Protein AF-A0A7Y2RE71-F1 (afdb_monomer)

Secondary structure (DSSP, 8-state):
-----------------TTSTTSSHHHHHHHHHHHHHHHHHHHHHHHHHHTS--PPPP----------------------------------HHHHHHHHHHHHHHHHHHHHHHHHHTTPPP-HHHHHHHHHHHHHHHHTTSS-HHHHHHHHHHHHHH-GGGHHHHHHHHHHHHHHHHHH-

Mean predicted aligned error: 20.91 Å

Organism: NCBI:txid2731247

Nearest PDB structures (foldseek):
  4hwh-assembly3_C  TM=5.384E-01  e=4.734E-01  Arabidopsis thaliana
  8y39-assembly1_t  TM=8.401E-01  e=3.420E+00  Staphylococcus aureus
  4hwd-assembly3_B  TM=4.849E-01  e=5.018E-01  Arabidopsis thaliana
  5a7d-assembly1_R  TM=2.852E-01  e=3.227E+00  Drosophila melanogaster
  6xmd-assembly1_B  TM=2.579E-01  e=4.072E+00  Thermochaetoides thermophila

Radius of gyration: 34.62 Å; Cα contacts (8 Å, |Δi|>4): 67; chains: 1; bounding box: 73×97×89 Å

Foldseek 3Di:
DDDDDDDDDDDDDDPPPVPPPPVPVVVVVVVVVVVVVVVVVVVVVVVVVVPDDDDDDDDDDDDDDDDDDDDDDDDDDDDDDDDDPPPPPPCDVLLVVLLVLVVVLVVLLVVCVVCLVVVHHDDVVSVLVSLVSLLVSCLVVSDPLVVSLVSLVVCCVSPVVCVVVSVVSNVVSVVSNVVVD

Sequence (181 aa):
MDELNRPDSGLGLFFNLNKINRFSSMAHTIRLGIIVGIMVTLLLVGIVYFFRPATPVPLETAQSIVNKTPVNSSLKNNAEHLKPKQAIPIQSSNQLGLIQQRDRLYQDFEEISHSLSVGQQPDFRQVSDLLEKQKQLVKLGGLSANDAISYCQFLRQILPAMDQQINQHILQLEQLEHATS

Structure (mmCIF, N/CA/C/O backbone):
data_AF-A0A7Y2RE71-F1
#
_entry.id   AF-A0A7Y2RE71-F1
#
loop_
_atom_site.group_PDB
_atom_site.id
_atom_site.type_symbol
_atom_site.label_atom_id
_atom_site.label_alt_id
_atom_site.label_comp_id
_atom_site.label_asym_id
_atom_site.label_entity_id
_atom_site.label_seq_id
_atom_site.pdbx_PDB_ins_code
_atom_site.Cartn_x
_atom_site.Cartn_y
_atom_site.Cartn_z
_atom_site.occupancy
_atom_site.B_iso_or_equiv
_atom_site.auth_seq_id
_atom_site.auth_comp_id
_atom_site.auth_asym_id
_atom_site.auth_atom_id
_atom_site.pdbx_PDB_model_num
ATOM 1 N N . MET A 1 1 ? 51.778 58.325 -18.602 1.00 47.16 1 MET A N 1
ATOM 2 C CA . MET A 1 1 ? 50.818 58.810 -17.598 1.00 47.16 1 MET A CA 1
ATOM 3 C C . MET A 1 1 ? 49.725 57.765 -17.518 1.00 47.16 1 MET A C 1
ATOM 5 O O . MET A 1 1 ? 49.153 57.463 -18.559 1.00 47.16 1 MET A O 1
ATOM 9 N N . ASP A 1 2 ? 49.606 57.176 -16.321 1.00 45.09 2 ASP A N 1
ATOM 10 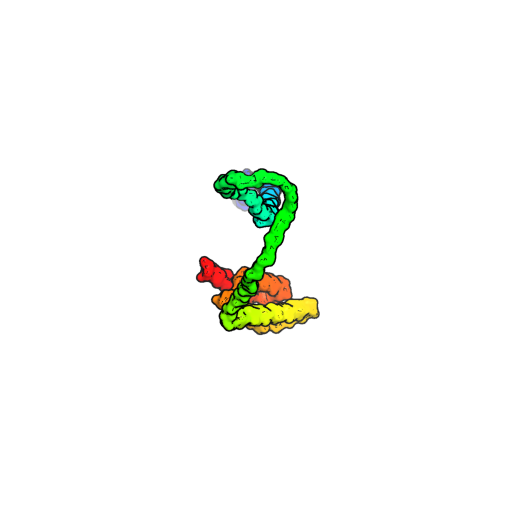C CA . ASP A 1 2 ? 48.548 56.284 -15.803 1.00 45.09 2 ASP A CA 1
ATOM 11 C C . ASP A 1 2 ? 48.472 54.898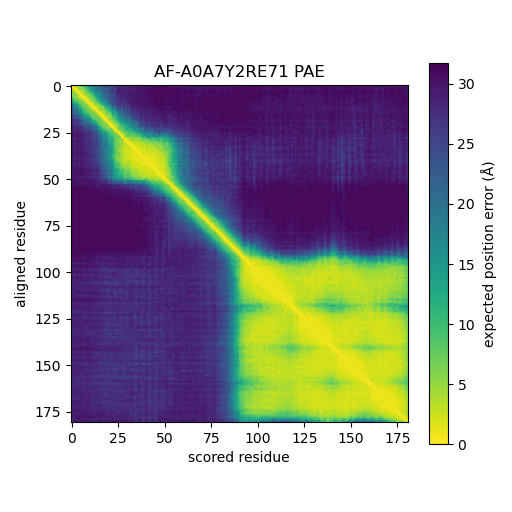 -16.472 1.00 45.09 2 ASP A C 1
ATOM 13 O O . ASP A 1 2 ? 47.870 54.726 -17.523 1.00 45.09 2 ASP A O 1
ATOM 17 N N . GLU A 1 3 ? 49.188 53.848 -16.057 1.00 46.44 3 GLU A N 1
ATOM 18 C CA . GLU A 1 3 ? 49.377 53.206 -14.739 1.00 46.44 3 GLU A CA 1
ATOM 19 C C . GLU A 1 3 ? 48.091 52.716 -14.037 1.00 46.44 3 GLU A C 1
ATOM 21 O O . GLU A 1 3 ? 47.292 53.485 -13.520 1.00 46.44 3 GLU A O 1
ATOM 26 N N . LEU A 1 4 ? 47.984 51.381 -13.975 1.00 45.84 4 LEU A N 1
ATOM 27 C CA . LEU A 1 4 ? 47.464 50.600 -12.848 1.00 45.84 4 LEU A CA 1
ATOM 28 C C . LEU A 1 4 ? 45.958 50.681 -12.517 1.00 45.84 4 LEU A C 1
ATOM 30 O O . LEU A 1 4 ? 45.540 51.301 -11.547 1.00 45.84 4 LEU A O 1
ATOM 34 N N . ASN A 1 5 ? 45.147 49.875 -13.213 1.00 53.19 5 ASN A N 1
ATOM 35 C CA . ASN A 1 5 ? 43.895 49.364 -12.645 1.00 53.19 5 ASN A CA 1
ATOM 36 C C . ASN A 1 5 ? 43.987 47.842 -12.476 1.00 53.19 5 ASN A C 1
ATOM 38 O O . ASN A 1 5 ? 43.608 47.067 -13.355 1.00 53.19 5 ASN A O 1
ATOM 42 N N . ARG A 1 6 ? 44.557 47.431 -11.343 1.00 48.22 6 ARG A N 1
ATOM 43 C CA . ARG A 1 6 ? 44.617 46.047 -10.873 1.00 48.22 6 ARG A CA 1
ATOM 44 C C . ARG A 1 6 ? 43.991 46.026 -9.473 1.00 48.22 6 ARG A C 1
ATOM 46 O O . ARG A 1 6 ? 44.553 46.652 -8.579 1.00 48.22 6 ARG A O 1
ATOM 53 N N . PRO A 1 7 ? 42.850 45.355 -9.253 1.00 43.75 7 PRO A N 1
ATOM 54 C CA . PRO A 1 7 ? 42.339 45.146 -7.909 1.00 43.75 7 PRO A CA 1
ATOM 55 C C . PRO A 1 7 ? 43.121 43.996 -7.270 1.00 43.75 7 PRO A C 1
ATOM 57 O O . PRO A 1 7 ? 42.853 42.827 -7.533 1.00 43.75 7 PRO A O 1
ATOM 60 N N . ASP A 1 8 ? 44.111 44.341 -6.452 1.00 49.44 8 ASP A N 1
ATOM 61 C CA . ASP A 1 8 ? 44.791 43.412 -5.554 1.00 49.44 8 ASP A CA 1
ATOM 62 C C . ASP A 1 8 ? 44.497 43.806 -4.103 1.00 49.44 8 ASP A C 1
ATOM 64 O O . ASP A 1 8 ? 44.404 44.991 -3.779 1.00 49.44 8 ASP A O 1
ATOM 68 N N . SER A 1 9 ? 44.458 42.798 -3.227 1.00 49.59 9 SER A N 1
ATOM 69 C CA . SER A 1 9 ? 44.383 42.876 -1.750 1.00 49.59 9 SER A CA 1
ATOM 70 C C . SER A 1 9 ? 42.992 42.748 -1.116 1.00 49.59 9 SER A C 1
ATOM 72 O O . SER A 1 9 ? 42.498 43.637 -0.428 1.00 49.59 9 SER A O 1
ATOM 74 N N . GLY A 1 10 ? 42.400 41.565 -1.263 1.00 49.44 10 GLY A N 1
ATOM 75 C CA . GLY A 1 10 ? 41.262 41.111 -0.460 1.00 49.44 10 GLY A CA 1
ATOM 76 C C . GLY A 1 10 ? 41.374 39.640 -0.060 1.00 49.44 10 GLY A C 1
ATOM 77 O O . GLY A 1 10 ? 40.380 38.927 -0.093 1.00 49.44 10 GLY A O 1
ATOM 78 N N . LEU A 1 11 ? 42.577 39.148 0.256 1.00 49.47 11 LEU A N 1
ATOM 79 C CA . LEU A 1 11 ? 42.784 37.776 0.725 1.00 49.47 11 LEU A CA 1
ATOM 80 C C . LEU A 1 11 ? 43.735 37.750 1.915 1.00 49.47 11 LEU A C 1
ATOM 82 O O . LEU A 1 11 ? 44.942 37.911 1.775 1.00 49.47 11 LEU A O 1
ATOM 86 N N . GLY A 1 12 ? 43.168 37.496 3.089 1.00 49.56 12 GLY A N 1
ATOM 87 C CA . GLY A 1 12 ? 43.951 37.207 4.278 1.00 49.56 12 GLY A CA 1
ATOM 88 C C . GLY A 1 12 ? 43.131 37.274 5.551 1.00 49.56 12 GLY A C 1
ATOM 89 O O . GLY A 1 12 ? 43.437 38.111 6.381 1.00 49.56 12 GLY A O 1
ATOM 90 N N . LEU A 1 13 ? 42.088 36.442 5.678 1.00 49.44 13 LEU A N 1
ATOM 91 C CA . LEU A 1 13 ? 41.579 35.911 6.957 1.00 49.44 13 LEU A CA 1
ATOM 92 C C . LEU A 1 13 ? 40.399 34.950 6.706 1.00 49.44 13 LEU A C 1
ATOM 94 O O . LEU A 1 13 ? 39.267 35.186 7.114 1.00 49.44 13 LEU A O 1
ATOM 98 N N . PHE A 1 14 ? 40.665 33.823 6.043 1.00 45.56 14 PHE A N 1
ATOM 99 C CA . PHE A 1 14 ? 39.779 32.661 6.138 1.00 45.56 14 PHE A CA 1
ATOM 100 C C . PHE A 1 14 ? 40.390 31.684 7.136 1.00 45.56 14 PHE A C 1
ATOM 102 O O . PHE A 1 14 ? 41.150 30.785 6.779 1.00 45.56 14 PHE A O 1
ATOM 109 N N . PHE A 1 15 ? 40.066 31.878 8.416 1.00 54.69 15 PHE A N 1
ATOM 110 C CA . PHE A 1 15 ? 40.190 30.802 9.388 1.00 54.69 15 PHE A CA 1
ATOM 111 C C . PHE A 1 15 ? 39.258 29.667 8.955 1.00 54.69 15 PHE A C 1
ATOM 113 O O . PHE A 1 15 ? 38.036 29.804 8.910 1.00 54.69 15 PHE A O 1
ATOM 120 N N . ASN A 1 16 ? 39.860 28.539 8.595 1.00 42.09 16 ASN A N 1
ATOM 121 C CA . ASN A 1 16 ? 39.165 27.307 8.270 1.00 42.09 16 ASN A CA 1
ATOM 122 C C . ASN A 1 16 ? 38.522 26.735 9.550 1.00 42.09 16 ASN A C 1
ATOM 124 O O . ASN A 1 16 ? 39.196 26.105 10.362 1.00 42.09 16 ASN A O 1
ATOM 128 N N . LEU A 1 17 ? 37.217 26.959 9.734 1.00 49.31 17 LEU A N 1
ATOM 129 C CA . LEU A 1 17 ? 36.428 26.411 10.849 1.00 49.31 17 LEU A CA 1
ATOM 130 C C . LEU A 1 17 ? 35.926 24.971 10.604 1.00 49.31 17 LEU A C 1
ATOM 132 O O . LEU A 1 17 ? 35.136 24.446 11.387 1.00 49.31 17 LEU A O 1
ATOM 136 N N . ASN A 1 18 ? 36.402 24.264 9.572 1.00 48.75 18 ASN A N 1
ATOM 137 C CA . ASN A 1 18 ? 35.890 22.929 9.230 1.00 48.75 18 ASN A CA 1
ATOM 138 C C . ASN A 1 18 ? 36.463 21.785 10.100 1.00 48.75 18 ASN A C 1
ATOM 140 O O . ASN A 1 18 ? 36.37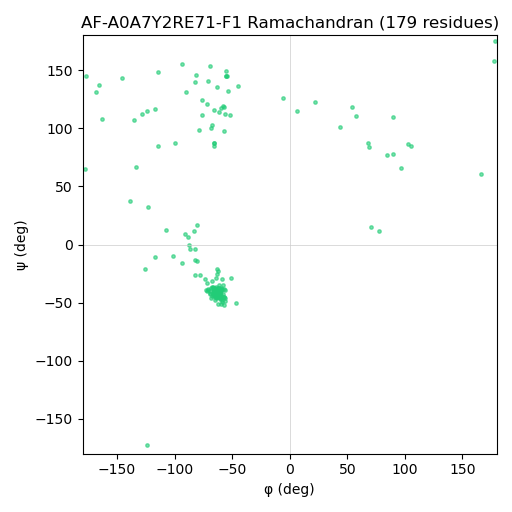8 20.610 9.743 1.00 48.75 18 ASN A O 1
ATOM 144 N N . LYS A 1 19 ? 37.071 22.100 11.251 1.00 51.19 19 LYS A N 1
ATOM 145 C CA . LYS A 1 19 ? 37.742 21.115 12.117 1.00 51.19 19 LYS A CA 1
ATOM 146 C C . LYS A 1 19 ? 37.216 21.083 13.553 1.00 51.19 19 LYS A C 1
ATOM 148 O O . LYS A 1 19 ? 37.971 20.798 14.473 1.00 51.19 19 LYS A O 1
ATOM 153 N N . ILE A 1 20 ? 35.923 21.348 13.753 1.00 51.47 20 ILE A N 1
ATOM 154 C CA . ILE A 1 20 ? 35.277 21.177 15.072 1.00 51.47 20 ILE A CA 1
ATOM 155 C C . ILE A 1 20 ? 34.029 20.275 14.996 1.00 51.47 20 ILE A C 1
ATOM 157 O O . ILE A 1 20 ? 33.684 19.610 15.968 1.00 51.47 20 ILE A O 1
ATOM 161 N N . ASN A 1 21 ? 33.410 20.105 13.820 1.00 47.09 21 ASN A N 1
ATOM 162 C CA . ASN A 1 21 ? 32.153 19.349 13.710 1.00 47.09 21 ASN A CA 1
ATOM 163 C C . ASN A 1 21 ? 32.287 17.815 13.637 1.00 47.09 21 ASN A C 1
ATOM 165 O O . ASN A 1 21 ? 31.278 17.114 13.640 1.00 47.09 21 ASN A O 1
ATOM 169 N N . ARG A 1 22 ? 33.506 17.257 13.595 1.00 48.69 22 ARG A N 1
ATOM 170 C CA . ARG A 1 22 ? 33.705 15.796 13.478 1.00 48.69 22 ARG A CA 1
ATOM 171 C C . ARG A 1 22 ? 33.715 15.021 14.800 1.00 48.69 22 ARG A C 1
ATOM 173 O O . ARG A 1 22 ? 33.755 13.799 14.755 1.00 48.69 22 ARG A O 1
ATOM 180 N N . PHE A 1 23 ? 33.619 15.684 15.953 1.00 48.50 23 PHE A N 1
ATOM 181 C CA . PHE A 1 23 ? 33.539 14.993 17.252 1.00 48.50 23 PHE A CA 1
ATOM 182 C C . PHE A 1 23 ? 32.116 14.908 17.835 1.00 48.50 23 PHE A C 1
ATOM 184 O O . PHE A 1 23 ? 31.889 14.150 18.771 1.00 48.50 23 PHE A O 1
ATOM 191 N N . SER A 1 24 ? 31.132 15.608 17.253 1.00 51.75 24 SER A N 1
ATOM 192 C CA . SER A 1 24 ? 29.739 15.602 17.744 1.00 51.75 24 SER A CA 1
ATOM 193 C C . SER A 1 24 ? 28.912 14.392 17.262 1.00 51.75 24 SER A C 1
ATOM 195 O O . SER A 1 24 ? 27.984 13.942 17.938 1.00 51.75 24 SER A O 1
ATOM 197 N N . SER A 1 25 ? 29.277 13.807 16.115 1.00 55.78 25 SER A N 1
ATOM 198 C CA . SER A 1 25 ? 28.506 12.729 15.476 1.00 55.78 25 SER A CA 1
ATOM 199 C C . SER A 1 25 ? 28.586 11.385 16.223 1.00 55.78 25 SER A C 1
ATOM 201 O O . SER A 1 25 ? 27.590 10.671 16.293 1.00 55.78 25 SER A O 1
ATOM 203 N N . MET A 1 26 ? 29.718 11.066 16.864 1.00 55.44 26 MET A N 1
ATOM 204 C CA . MET A 1 26 ? 29.906 9.778 17.558 1.00 55.44 26 MET A CA 1
ATOM 205 C C . MET A 1 26 ? 29.204 9.706 18.926 1.00 55.44 26 MET A C 1
ATOM 207 O O . MET A 1 26 ? 28.831 8.630 19.382 1.00 55.44 26 MET A O 1
ATOM 211 N N . ALA A 1 27 ? 28.988 10.845 19.591 1.00 56.56 27 ALA A N 1
ATOM 212 C CA . ALA A 1 27 ? 28.305 10.875 20.885 1.00 56.56 27 ALA A CA 1
ATOM 213 C C . ALA A 1 27 ? 26.790 10.632 20.752 1.00 56.56 27 ALA A C 1
ATOM 215 O O . ALA A 1 27 ? 26.169 10.074 21.659 1.00 56.56 27 ALA A O 1
ATOM 216 N N . HIS A 1 28 ? 26.194 11.019 19.620 1.00 58.97 28 HIS A N 1
ATOM 217 C CA . HIS A 1 28 ? 24.764 10.837 19.366 1.00 58.97 28 HIS A CA 1
ATOM 218 C C . HIS A 1 28 ? 24.405 9.373 19.112 1.00 58.97 28 HIS A C 1
ATOM 220 O O . HIS A 1 28 ? 23.414 8.898 19.657 1.00 58.97 28 HIS A O 1
ATOM 226 N N . THR A 1 29 ? 25.231 8.630 18.374 1.00 62.00 29 THR A N 1
ATOM 227 C CA . THR A 1 29 ? 24.992 7.203 18.105 1.00 62.00 29 THR A CA 1
ATOM 228 C C . THR A 1 29 ? 25.108 6.350 19.369 1.00 62.00 29 THR A C 1
ATOM 230 O O . THR A 1 29 ? 24.309 5.438 19.569 1.00 62.00 29 THR A O 1
ATOM 233 N N . ILE A 1 30 ? 26.041 6.687 20.269 1.00 68.06 30 ILE A N 1
ATOM 234 C CA . ILE A 1 30 ? 26.195 6.008 21.565 1.00 68.06 30 ILE A CA 1
ATOM 235 C C . ILE A 1 30 ? 24.990 6.293 22.472 1.00 68.06 30 ILE A C 1
ATOM 237 O O . ILE A 1 30 ? 24.436 5.372 23.069 1.00 68.06 30 ILE A O 1
ATOM 241 N N . ARG A 1 31 ? 24.532 7.551 22.544 1.00 67.88 31 ARG A N 1
ATOM 242 C CA . ARG A 1 31 ? 23.342 7.917 23.332 1.00 67.88 31 ARG A CA 1
ATOM 243 C C . ARG A 1 31 ? 22.073 7.238 22.816 1.00 67.88 31 ARG A C 1
ATOM 245 O O . ARG A 1 31 ? 21.282 6.763 23.624 1.00 67.88 31 ARG A O 1
ATOM 252 N N . LEU A 1 32 ? 21.908 7.137 21.497 1.00 70.25 32 LEU A N 1
ATOM 253 C CA . LEU A 1 32 ? 20.758 6.468 20.882 1.00 70.25 32 LEU A CA 1
ATOM 254 C C . LEU A 1 32 ? 20.758 4.962 21.183 1.00 70.25 32 LEU A C 1
ATOM 256 O O . LEU A 1 32 ? 19.727 4.418 21.570 1.00 70.25 32 LEU A O 1
ATOM 260 N N . GLY A 1 33 ? 21.925 4.312 21.114 1.00 77.50 33 GLY A N 1
ATOM 261 C CA . GLY A 1 33 ? 22.078 2.901 21.480 1.00 77.50 33 GLY A CA 1
ATOM 262 C C . GLY A 1 33 ? 21.722 2.609 22.943 1.00 77.50 33 GLY A C 1
ATOM 263 O O . GLY A 1 33 ? 21.039 1.627 23.225 1.00 77.50 33 GLY A O 1
ATOM 264 N N . ILE A 1 34 ? 22.113 3.490 23.873 1.00 82.62 34 ILE A N 1
ATOM 265 C CA . ILE A 1 34 ? 21.777 3.355 25.302 1.00 82.62 34 ILE A CA 1
ATOM 266 C C . ILE A 1 34 ? 20.263 3.477 25.527 1.00 82.62 34 ILE A C 1
ATOM 268 O O . ILE A 1 34 ? 19.691 2.672 26.259 1.00 82.62 34 ILE A O 1
ATOM 272 N N . ILE A 1 35 ? 19.598 4.441 24.882 1.00 82.31 35 ILE A N 1
ATOM 273 C CA . ILE A 1 35 ? 18.148 4.650 25.032 1.00 82.31 35 ILE A CA 1
ATOM 274 C C . ILE A 1 35 ? 17.366 3.439 24.507 1.00 82.31 35 ILE A C 1
ATOM 276 O O . ILE A 1 35 ? 16.465 2.947 25.187 1.00 82.31 35 ILE A O 1
ATOM 280 N N . VAL A 1 36 ? 17.743 2.916 23.335 1.00 87.88 36 VAL A N 1
ATOM 281 C CA . VAL A 1 36 ? 17.115 1.718 22.757 1.00 87.88 36 VAL A CA 1
ATOM 282 C C . VAL A 1 36 ? 17.336 0.499 23.657 1.00 87.88 36 VAL A C 1
ATOM 284 O O . VAL A 1 36 ? 16.389 -0.235 23.936 1.00 87.88 36 VAL A O 1
ATOM 287 N N . GLY A 1 37 ? 18.550 0.315 24.185 1.00 86.25 37 GLY A N 1
ATOM 288 C CA . GLY A 1 37 ? 18.855 -0.776 25.115 1.00 86.25 37 GLY A CA 1
ATOM 289 C C . GLY A 1 37 ? 18.023 -0.727 26.401 1.00 86.25 37 GLY A C 1
ATOM 290 O O . GLY A 1 37 ? 17.488 -1.751 26.833 1.00 86.25 37 GLY A O 1
ATOM 291 N N . ILE A 1 38 ? 17.852 0.461 26.991 1.00 88.81 38 ILE A N 1
ATOM 292 C CA . ILE A 1 38 ? 17.020 0.651 28.190 1.00 88.81 38 ILE A CA 1
ATOM 293 C C . ILE A 1 38 ? 15.549 0.336 27.888 1.00 88.81 38 ILE A C 1
ATOM 295 O O . ILE A 1 38 ? 14.914 -0.379 28.663 1.00 88.81 38 ILE A O 1
ATOM 299 N N . MET A 1 39 ? 15.017 0.801 26.752 1.00 89.88 39 MET A N 1
ATOM 300 C CA . MET A 1 39 ? 13.627 0.538 26.357 1.00 89.88 39 MET A CA 1
ATOM 301 C C . MET A 1 39 ? 13.339 -0.956 26.186 1.00 89.88 39 MET A C 1
ATOM 303 O O . MET A 1 39 ? 12.358 -1.460 26.734 1.00 89.88 39 MET A O 1
ATOM 307 N N . VAL A 1 40 ? 14.220 -1.686 25.496 1.00 91.00 40 VAL A N 1
ATOM 308 C CA . VAL A 1 40 ? 14.080 -3.142 25.320 1.00 91.00 40 VAL A CA 1
ATOM 309 C C . VAL A 1 40 ? 14.144 -3.866 26.667 1.00 91.00 40 VAL A C 1
ATOM 311 O O . VAL A 1 40 ? 13.355 -4.775 26.918 1.00 91.00 40 VAL A O 1
ATOM 314 N N . THR A 1 41 ? 15.033 -3.432 27.563 1.00 88.75 41 THR A N 1
ATOM 315 C CA . THR A 1 41 ? 15.185 -4.038 28.894 1.00 88.75 41 THR A CA 1
ATOM 316 C C . THR A 1 41 ? 13.940 -3.822 29.759 1.00 88.75 41 THR A C 1
ATOM 318 O O . THR A 1 41 ? 13.463 -4.765 30.388 1.00 88.75 41 THR A O 1
ATOM 321 N N . LEU A 1 42 ? 13.365 -2.614 29.765 1.00 89.75 42 LEU A N 1
ATOM 322 C CA . LEU A 1 42 ? 12.141 -2.316 30.516 1.00 89.75 42 LEU A CA 1
ATOM 323 C C . LEU A 1 42 ? 10.932 -3.094 29.987 1.00 89.75 42 LEU A C 1
ATOM 325 O O . LEU A 1 42 ? 10.135 -3.583 30.785 1.00 89.75 42 LEU A O 1
ATOM 329 N N . LEU A 1 43 ? 10.821 -3.265 28.667 1.00 88.31 43 LEU A N 1
ATOM 330 C CA . LEU A 1 43 ? 9.765 -4.075 28.059 1.00 88.31 43 LEU A CA 1
ATOM 331 C C . LEU A 1 43 ? 9.861 -5.544 28.504 1.00 88.31 43 LEU A C 1
ATOM 333 O O . LEU A 1 43 ? 8.862 -6.138 28.907 1.00 88.31 43 LEU A O 1
ATOM 337 N N . LEU A 1 44 ? 11.071 -6.111 28.503 1.00 87.00 44 LEU A N 1
ATOM 338 C CA . LEU A 1 44 ? 11.328 -7.489 28.936 1.00 87.00 44 LEU A CA 1
ATOM 339 C C . LEU A 1 44 ? 11.030 -7.687 30.431 1.00 87.00 44 LEU A C 1
ATOM 341 O O . LEU A 1 44 ? 10.381 -8.662 30.810 1.00 87.00 44 LEU A O 1
ATOM 345 N N . VAL A 1 45 ? 11.439 -6.738 31.279 1.00 86.38 45 VAL A N 1
ATOM 346 C CA . VAL A 1 45 ? 11.125 -6.749 32.718 1.00 86.38 45 VAL A CA 1
ATOM 347 C C . VAL A 1 45 ? 9.619 -6.607 32.957 1.00 86.38 45 VAL A C 1
ATOM 349 O O . VAL A 1 45 ? 9.075 -7.317 33.802 1.00 86.38 45 VAL A O 1
ATOM 352 N N . GLY A 1 46 ? 8.934 -5.747 32.199 1.00 83.88 46 GLY A N 1
ATOM 353 C CA . GLY A 1 46 ? 7.484 -5.569 32.273 1.00 83.88 46 GLY A CA 1
ATOM 354 C C . GLY A 1 46 ? 6.722 -6.856 31.967 1.00 83.88 46 GLY A C 1
ATOM 355 O O . GLY A 1 46 ? 5.820 -7.219 32.717 1.00 83.88 46 GLY A O 1
ATOM 356 N N . ILE A 1 47 ? 7.141 -7.598 30.937 1.00 83.94 47 ILE A N 1
ATOM 357 C CA . ILE A 1 47 ? 6.587 -8.920 30.613 1.00 83.94 47 ILE A CA 1
ATOM 358 C C . ILE A 1 47 ? 6.792 -9.879 31.794 1.00 83.94 47 ILE A C 1
ATOM 360 O O . ILE A 1 47 ? 5.827 -10.456 32.286 1.00 83.94 47 ILE A O 1
ATOM 364 N N . VAL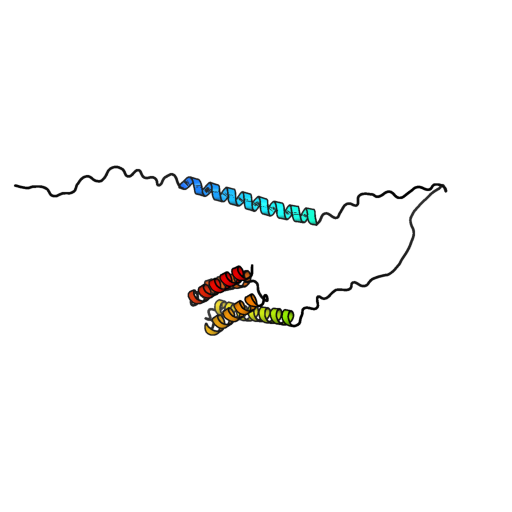 A 1 48 ? 8.012 -10.003 32.329 1.00 82.44 48 VAL A N 1
ATOM 365 C CA . VAL A 1 48 ? 8.279 -10.876 33.491 1.00 82.44 48 VAL A CA 1
ATOM 366 C C . VAL A 1 48 ? 7.408 -10.509 34.698 1.00 82.44 48 VAL A C 1
ATOM 368 O O . VAL A 1 48 ? 6.927 -11.397 35.400 1.00 82.44 48 VAL A O 1
ATOM 371 N N . TYR A 1 49 ? 7.177 -9.217 34.937 1.00 80.19 49 TYR A N 1
ATOM 372 C CA . TYR A 1 49 ? 6.323 -8.753 36.029 1.00 80.19 49 TYR A CA 1
ATOM 373 C C . TYR A 1 49 ? 4.840 -9.034 35.779 1.00 80.19 49 TYR A C 1
ATOM 375 O O . TYR A 1 49 ? 4.128 -9.422 36.700 1.00 80.19 49 TYR A O 1
ATOM 383 N N . PHE A 1 50 ? 4.378 -8.883 34.539 1.00 76.50 50 PHE A N 1
ATOM 384 C CA . PHE A 1 50 ? 2.999 -9.171 34.151 1.00 76.50 50 PHE A CA 1
ATOM 385 C C . PHE A 1 50 ? 2.676 -10.669 34.242 1.00 76.50 50 PHE A C 1
ATOM 387 O O . PHE A 1 50 ? 1.562 -11.052 34.585 1.00 76.50 50 PHE A O 1
ATOM 394 N N . PHE A 1 51 ? 3.675 -11.521 34.001 1.00 69.19 51 PHE A N 1
ATOM 395 C CA . PHE A 1 51 ? 3.571 -12.970 34.158 1.00 69.19 51 PHE A CA 1
ATOM 396 C C . PHE A 1 51 ? 3.907 -13.469 35.573 1.00 69.19 51 PHE A C 1
ATOM 398 O O . PHE A 1 51 ? 3.932 -14.682 35.783 1.00 69.19 51 PHE A O 1
ATOM 405 N N . ARG A 1 52 ? 4.130 -12.590 36.566 1.00 55.50 52 ARG A N 1
ATOM 406 C CA . ARG A 1 52 ? 4.182 -13.024 37.970 1.00 55.50 52 ARG A CA 1
ATOM 407 C C . ARG A 1 52 ? 2.756 -13.276 38.474 1.00 55.50 52 ARG A C 1
ATOM 409 O O . ARG A 1 52 ? 2.007 -12.316 38.649 1.00 55.50 52 ARG A O 1
ATOM 416 N N . PRO A 1 53 ? 2.363 -14.536 38.747 1.00 51.56 53 PRO A N 1
ATOM 417 C CA . PRO A 1 53 ? 1.089 -14.808 39.391 1.00 51.56 53 PRO A CA 1
ATOM 418 C C . PRO A 1 53 ? 1.109 -14.186 40.788 1.00 51.56 53 PRO A C 1
ATOM 420 O O . PRO A 1 53 ? 2.106 -14.290 41.507 1.00 51.56 53 PRO A O 1
ATOM 423 N N . ALA A 1 54 ? 0.014 -13.525 41.157 1.00 52.78 54 ALA A N 1
ATOM 424 C CA . ALA A 1 54 ? -0.172 -12.965 42.484 1.00 52.78 54 ALA A CA 1
ATOM 425 C C . ALA A 1 54 ? 0.086 -14.048 43.543 1.00 52.78 54 ALA A C 1
ATOM 427 O O . ALA A 1 54 ? -0.674 -15.006 43.669 1.00 52.78 54 ALA A O 1
ATOM 428 N N . THR A 1 55 ? 1.174 -13.904 44.299 1.00 59.44 55 THR A N 1
ATOM 429 C CA . THR A 1 55 ? 1.371 -14.617 45.561 1.00 59.44 55 THR A CA 1
ATOM 430 C C . THR A 1 55 ? 0.210 -14.261 46.490 1.00 59.44 55 THR A C 1
ATOM 432 O O . THR A 1 55 ? 0.051 -13.076 46.800 1.00 59.44 55 THR A O 1
ATOM 435 N N . PRO A 1 56 ? -0.609 -15.228 46.934 1.00 51.50 56 PRO A N 1
ATOM 436 C CA . PRO A 1 56 ? -1.707 -14.939 47.842 1.00 51.50 56 PRO A CA 1
ATOM 437 C C . PRO A 1 56 ? -1.155 -14.618 49.237 1.00 51.50 56 PRO A C 1
ATOM 439 O O . PRO A 1 56 ? -0.458 -15.424 49.851 1.00 51.50 56 PRO A O 1
ATOM 442 N N . VAL A 1 57 ? -1.462 -13.414 49.719 1.00 50.31 57 VAL A N 1
ATOM 443 C CA . VAL A 1 57 ? -1.237 -12.963 51.101 1.00 50.31 57 VAL A CA 1
ATOM 444 C C . VAL A 1 57 ? -2.401 -13.487 51.967 1.00 50.31 57 VAL A C 1
ATOM 446 O O . VAL A 1 57 ? -3.535 -13.522 51.484 1.00 50.31 57 VAL A O 1
ATOM 449 N N . PRO A 1 58 ? -2.136 -13.957 53.202 1.00 57.28 58 PRO A N 1
ATOM 450 C CA . PRO A 1 58 ? -3.034 -14.822 53.964 1.00 57.28 58 PRO A CA 1
ATOM 451 C C . PRO A 1 58 ? -4.135 -14.029 54.671 1.00 57.28 58 PRO A C 1
ATOM 453 O O . PRO A 1 58 ? -3.891 -12.927 55.158 1.00 57.28 58 PRO A O 1
ATOM 456 N N . LEU A 1 59 ? -5.327 -14.623 54.791 1.00 37.09 59 LEU A N 1
ATOM 457 C CA . LEU A 1 59 ? -6.372 -14.109 55.671 1.00 37.09 59 LEU A CA 1
ATOM 458 C C . LEU A 1 59 ? -6.890 -15.212 56.600 1.00 37.09 59 LEU A C 1
ATOM 460 O O . LEU A 1 59 ? -7.489 -16.205 56.191 1.00 37.09 59 LEU A O 1
ATOM 464 N N . GLU A 1 60 ? -6.580 -14.991 57.867 1.00 41.47 60 GLU A N 1
ATOM 465 C CA . GLU A 1 60 ? -6.999 -15.674 59.079 1.00 41.47 60 GLU A CA 1
ATOM 466 C C . GLU A 1 60 ? -8.537 -15.758 59.176 1.00 41.47 60 GLU A C 1
ATOM 468 O O . GLU A 1 60 ? -9.233 -14.761 58.992 1.00 41.47 60 GLU A O 1
ATOM 473 N N . THR A 1 61 ? -9.086 -16.940 59.477 1.00 37.12 61 THR A N 1
ATOM 474 C CA . THR A 1 61 ? -10.480 -17.100 59.921 1.00 37.12 61 THR A CA 1
ATOM 475 C C . THR A 1 61 ? -10.494 -17.668 61.332 1.00 37.12 61 THR A C 1
ATOM 477 O O . THR A 1 61 ? -10.019 -18.772 61.577 1.00 37.12 61 THR A O 1
ATOM 480 N N . ALA A 1 62 ? -11.038 -16.838 62.219 1.00 40.06 62 ALA A N 1
ATOM 481 C CA . ALA A 1 62 ? -11.827 -17.114 63.413 1.00 40.06 62 ALA A CA 1
ATOM 482 C C . ALA A 1 62 ? -11.717 -18.496 64.094 1.00 40.06 62 ALA A C 1
ATOM 484 O O . ALA A 1 62 ? -12.069 -19.549 63.570 1.00 40.06 62 ALA A O 1
ATOM 485 N N . GLN A 1 63 ? -11.344 -18.388 65.365 1.00 35.34 63 GLN A N 1
ATOM 486 C CA . GLN A 1 63 ? -11.413 -19.343 66.462 1.00 35.34 63 GLN A CA 1
ATOM 487 C C . GLN A 1 63 ? -12.757 -20.097 66.555 1.00 35.34 63 GLN A C 1
ATOM 489 O O . GLN A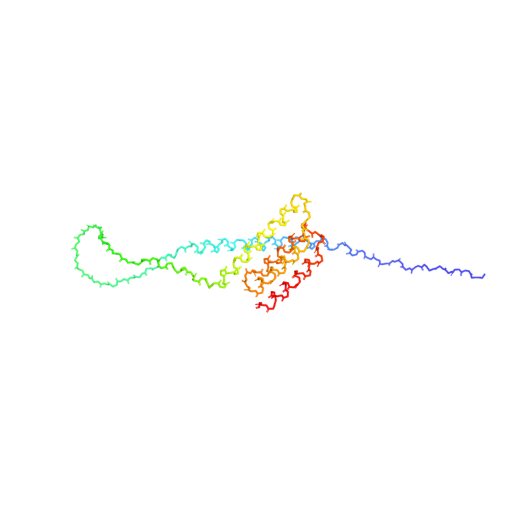 1 63 ? -13.815 -19.477 66.561 1.00 35.34 63 GLN A O 1
ATOM 494 N N . SER A 1 64 ? -12.711 -21.411 66.793 1.00 32.28 64 SER A N 1
ATOM 495 C CA . SER A 1 64 ? -13.346 -22.020 67.974 1.00 32.28 64 SER A CA 1
ATOM 496 C C . SER A 1 64 ? -12.835 -23.447 68.183 1.00 32.28 64 SER A C 1
ATOM 498 O O . SER A 1 64 ? -12.620 -24.211 67.244 1.00 32.28 64 SER A O 1
ATOM 500 N N . ILE A 1 65 ? -12.571 -23.752 69.446 1.00 34.78 65 ILE A N 1
ATOM 501 C CA . ILE A 1 65 ? -11.792 -24.872 69.970 1.00 34.78 65 ILE A CA 1
ATOM 502 C C . ILE A 1 65 ? -12.725 -26.055 70.292 1.00 34.78 65 ILE A C 1
ATOM 504 O O . ILE A 1 65 ? -13.878 -25.859 70.662 1.00 34.78 65 ILE A O 1
ATOM 508 N N . VAL A 1 66 ? -12.135 -27.258 70.278 1.00 32.09 66 VAL A N 1
ATOM 509 C CA . VAL A 1 66 ? -12.525 -28.499 70.988 1.00 32.09 66 VAL A CA 1
ATOM 510 C C . VAL A 1 66 ? -13.159 -29.580 70.099 1.00 32.09 66 VAL A C 1
ATOM 512 O O . VAL A 1 66 ? -14.368 -29.747 70.032 1.00 32.09 66 VAL A O 1
ATOM 515 N N . ASN A 1 67 ? -12.295 -30.381 69.463 1.00 31.42 67 ASN A N 1
ATOM 516 C CA . ASN A 1 67 ? -12.121 -31.799 69.819 1.00 31.42 67 ASN A CA 1
ATOM 517 C C . ASN A 1 67 ? -10.796 -32.345 69.230 1.00 31.42 67 ASN A C 1
ATOM 519 O O . ASN A 1 67 ? -10.638 -32.517 68.026 1.00 31.42 67 ASN A O 1
ATOM 523 N N . LYS A 1 68 ? -9.823 -32.574 70.122 1.00 34.22 68 LYS A N 1
ATOM 524 C CA . LYS A 1 68 ? -8.580 -33.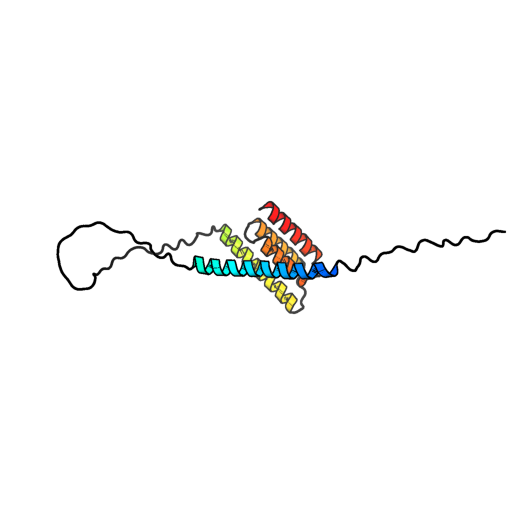368 69.963 1.00 34.22 68 LYS A CA 1
ATOM 525 C C . LYS A 1 68 ? -8.930 -34.799 69.500 1.00 34.22 68 LYS A C 1
ATOM 527 O O . LYS A 1 68 ? -9.901 -35.329 70.021 1.00 34.22 68 LYS A O 1
ATOM 532 N N . THR A 1 69 ? -8.223 -35.575 68.669 1.00 33.38 69 THR A N 1
ATOM 533 C CA . THR A 1 69 ? -6.958 -35.574 67.881 1.00 33.38 69 THR A CA 1
ATOM 534 C C . THR A 1 69 ? -6.910 -36.981 67.209 1.00 33.38 69 THR A C 1
ATOM 536 O O . THR A 1 69 ? -7.631 -37.859 67.681 1.00 33.38 69 THR A O 1
ATOM 539 N N . PRO A 1 70 ? -5.953 -37.342 66.331 1.00 41.72 70 PRO A N 1
ATOM 540 C CA . PRO A 1 70 ? -5.416 -36.687 65.139 1.00 41.72 70 PRO A CA 1
ATOM 541 C C . PRO A 1 70 ? -5.534 -37.622 63.898 1.00 41.72 70 PRO A C 1
ATOM 543 O O . PRO A 1 70 ? -6.033 -38.737 63.991 1.00 41.72 70 PRO A O 1
ATOM 546 N N . VAL A 1 71 ? -4.928 -37.192 62.785 1.00 31.75 71 VAL A N 1
ATOM 547 C CA . VAL A 1 71 ? -4.367 -38.032 61.703 1.00 31.75 71 VAL A CA 1
ATOM 548 C C . VAL A 1 71 ? -5.209 -38.141 60.409 1.00 31.75 71 VAL A C 1
ATOM 550 O O . VAL A 1 71 ? -5.918 -39.106 60.161 1.00 31.75 71 VAL A O 1
ATOM 553 N N . ASN A 1 72 ? -4.964 -37.146 59.542 1.00 32.94 72 ASN A N 1
ATOM 554 C CA . ASN A 1 72 ? -4.698 -37.266 58.095 1.00 32.94 72 ASN A CA 1
ATOM 555 C C . ASN A 1 72 ? -5.864 -37.234 57.085 1.00 32.94 72 ASN A C 1
ATOM 557 O O . ASN A 1 72 ? -6.529 -38.229 56.824 1.00 32.94 72 ASN A O 1
ATOM 561 N N . SER A 1 73 ? -5.895 -36.110 56.357 1.00 35.31 73 SER A N 1
ATOM 562 C CA . SER A 1 73 ? -6.043 -36.049 54.890 1.00 35.31 73 SER A CA 1
ATOM 563 C C . SER A 1 73 ? -7.454 -36.105 54.277 1.00 35.31 73 SER A C 1
ATOM 565 O O . SER A 1 73 ? -7.867 -37.086 53.675 1.00 35.31 73 SER A O 1
ATOM 567 N N . SER A 1 74 ? -8.123 -34.949 54.372 1.00 31.56 74 SER A N 1
ATOM 568 C CA . SER A 1 74 ? -8.883 -34.220 53.332 1.00 31.56 74 SER A CA 1
ATOM 569 C C . SER A 1 74 ? -9.835 -34.972 52.371 1.00 31.56 74 SER A C 1
ATOM 571 O O . SER A 1 74 ? -9.434 -35.497 51.337 1.00 31.56 74 SER A O 1
ATOM 573 N N . LEU A 1 75 ? -11.131 -34.867 52.708 1.00 34.22 75 LEU A N 1
ATOM 574 C CA . LEU A 1 75 ? -12.343 -34.594 51.890 1.00 34.22 75 LEU A CA 1
ATOM 575 C C . LEU A 1 75 ? -12.078 -34.240 50.397 1.00 34.22 75 LEU A C 1
ATOM 577 O O . LEU A 1 75 ? -11.252 -33.372 50.131 1.00 34.22 75 LEU A O 1
ATOM 581 N N . LYS A 1 76 ? -12.659 -34.901 49.369 1.00 30.16 76 LYS A N 1
ATOM 582 C CA . LYS A 1 76 ? -14.087 -34.946 48.919 1.00 30.16 76 LYS A CA 1
ATOM 583 C C . LYS A 1 76 ? -14.608 -33.513 48.683 1.00 30.16 76 LYS A C 1
ATOM 585 O O . LYS A 1 76 ? -14.579 -32.741 49.622 1.00 30.16 76 LYS A O 1
ATOM 590 N N . ASN A 1 77 ? -15.030 -33.058 47.495 1.00 32.94 77 ASN A N 1
ATOM 591 C CA . ASN A 1 77 ? -16.204 -33.464 46.704 1.00 32.94 77 ASN A CA 1
ATOM 592 C C . ASN A 1 77 ? -16.360 -32.620 45.408 1.00 32.94 77 ASN A C 1
ATOM 594 O O . ASN A 1 77 ? -15.912 -31.485 45.316 1.00 32.94 77 ASN A O 1
ATOM 598 N N . ASN A 1 78 ? -17.076 -33.205 44.442 1.00 39.97 78 ASN A N 1
ATOM 599 C CA . ASN A 1 78 ? -17.654 -32.607 43.231 1.00 39.97 78 ASN A CA 1
ATOM 600 C C . ASN A 1 78 ? -18.581 -31.403 43.493 1.00 39.97 78 ASN A C 1
ATOM 602 O O . ASN A 1 78 ? -19.355 -31.459 44.447 1.00 39.97 78 ASN A O 1
ATOM 606 N N . ALA A 1 79 ? -18.645 -30.455 42.548 1.00 36.03 79 ALA A N 1
ATOM 607 C CA . ALA A 1 79 ? -19.908 -29.917 42.015 1.00 36.03 79 ALA A CA 1
ATOM 608 C C . ALA A 1 79 ? -19.670 -29.068 40.751 1.00 36.03 79 ALA A C 1
ATOM 610 O O . ALA A 1 79 ? -18.816 -28.187 40.719 1.00 36.03 79 ALA A O 1
ATOM 611 N N . GLU A 1 80 ? -20.459 -29.361 39.719 1.00 43.62 80 GLU A N 1
ATOM 612 C CA . GLU A 1 80 ? -20.640 -28.603 38.481 1.00 43.62 80 GLU A CA 1
ATOM 613 C C . GLU A 1 80 ? -21.039 -27.139 38.732 1.00 43.62 80 GLU A C 1
ATOM 615 O O . GLU A 1 80 ? -21.866 -26.907 39.608 1.00 43.62 80 GLU A O 1
ATOM 620 N N . HIS A 1 81 ? -20.580 -26.189 37.899 1.00 35.50 81 HIS A N 1
ATOM 621 C CA . HIS A 1 81 ? -21.439 -25.209 37.200 1.00 35.50 81 HIS A CA 1
ATOM 622 C C . HIS A 1 81 ? -20.613 -24.292 36.257 1.00 35.50 81 HIS A C 1
ATOM 624 O O . HIS A 1 81 ? -19.524 -23.855 36.609 1.00 35.50 81 HIS A O 1
ATOM 630 N N . LEU A 1 82 ? -21.214 -23.920 35.113 1.00 40.00 82 LEU A N 1
ATOM 631 C CA . LEU A 1 82 ? -20.904 -22.770 34.227 1.00 40.00 82 LEU A CA 1
ATOM 632 C C . LEU A 1 82 ? -19.884 -22.933 33.081 1.00 40.00 82 LEU A C 1
ATOM 634 O O . LEU A 1 82 ? -18.782 -22.397 33.079 1.00 40.00 82 LEU A O 1
ATOM 638 N N . LYS A 1 83 ? -20.376 -23.573 32.014 1.00 41.25 83 LYS A N 1
ATOM 639 C CA . LYS A 1 83 ? -20.358 -23.115 30.606 1.00 41.25 83 LYS A CA 1
ATOM 640 C C . LYS A 1 83 ? -19.550 -21.817 30.347 1.00 41.25 83 LYS A C 1
ATOM 642 O O . LYS A 1 83 ? -20.010 -20.742 30.742 1.00 41.25 83 LYS A O 1
ATOM 647 N N . PRO A 1 84 ? -18.443 -21.851 29.579 1.00 40.66 84 PRO A N 1
ATOM 648 C CA . PRO A 1 84 ? -17.853 -20.634 29.044 1.00 40.66 84 PRO A CA 1
ATOM 649 C C . PRO A 1 84 ? -18.830 -20.059 28.016 1.00 40.66 84 PRO A C 1
ATOM 651 O O . PRO A 1 84 ? -18.960 -20.559 26.898 1.00 40.66 84 PRO A O 1
ATOM 654 N N . LYS A 1 85 ? -19.562 -19.011 28.399 1.00 44.34 85 LYS A N 1
ATOM 655 C CA . LYS A 1 85 ? -20.212 -18.110 27.450 1.00 44.34 85 LYS A CA 1
ATOM 656 C C . LYS A 1 85 ? -19.083 -17.399 26.710 1.00 44.34 85 LYS A C 1
ATOM 658 O O . LYS A 1 85 ? -18.658 -16.323 27.113 1.00 44.34 85 LYS A O 1
ATOM 663 N N . GLN A 1 86 ? -18.569 -18.035 25.657 1.00 45.94 86 GLN A N 1
ATOM 664 C CA . GLN A 1 86 ? -17.841 -17.338 24.608 1.00 45.94 86 GLN A CA 1
ATOM 665 C C . GLN A 1 86 ? -18.807 -16.286 24.071 1.00 45.94 86 GLN A C 1
ATOM 667 O O . GLN A 1 86 ? -19.719 -16.579 23.299 1.00 45.94 86 GLN A O 1
ATOM 672 N N . ALA A 1 87 ? -18.659 -15.060 24.564 1.00 48.38 87 ALA A N 1
ATOM 673 C CA . ALA A 1 87 ? -19.172 -13.898 23.883 1.00 48.38 87 ALA A CA 1
ATOM 674 C C . ALA A 1 87 ? -18.371 -13.807 22.584 1.00 48.38 87 ALA A C 1
ATOM 676 O O . ALA A 1 87 ? -17.312 -13.192 22.541 1.00 48.38 87 ALA A O 1
ATOM 677 N N . ILE A 1 88 ? -18.848 -14.498 21.547 1.00 56.28 88 ILE A N 1
ATOM 678 C CA . ILE A 1 88 ? -18.524 -14.139 20.175 1.00 56.28 88 ILE A CA 1
ATOM 679 C C . ILE A 1 88 ? -18.980 -12.681 20.083 1.00 56.28 88 ILE A C 1
ATOM 681 O O . ILE A 1 88 ? -20.179 -12.432 20.261 1.00 56.28 88 ILE A O 1
ATOM 685 N N . PRO A 1 89 ? -18.069 -11.703 19.931 1.00 53.12 89 PRO A N 1
ATOM 686 C CA . PRO A 1 89 ? -18.505 -10.344 19.700 1.00 53.12 89 PRO A CA 1
ATOM 687 C C . PRO A 1 89 ? -19.318 -10.415 18.414 1.00 53.12 89 PRO A C 1
ATOM 689 O O . PRO A 1 89 ? -18.816 -10.860 17.383 1.00 53.12 89 PRO A O 1
ATOM 692 N N . ILE A 1 90 ? -20.604 -10.079 18.502 1.00 55.84 90 ILE A N 1
ATOM 693 C CA . ILE A 1 90 ? -21.461 -9.940 17.333 1.00 55.84 90 ILE A CA 1
ATOM 694 C C . ILE A 1 90 ? -20.874 -8.749 16.578 1.00 55.84 90 ILE A C 1
ATOM 696 O O . ILE A 1 90 ? -21.216 -7.600 16.849 1.00 55.84 90 ILE A O 1
ATOM 700 N N . GLN A 1 91 ? -19.896 -9.018 15.712 1.00 58.19 91 GLN A N 1
ATOM 701 C CA . GLN A 1 91 ? -19.390 -8.044 14.765 1.00 58.19 91 GLN A CA 1
ATOM 702 C C . GLN A 1 91 ? -20.606 -7.610 13.962 1.00 58.19 91 GLN A C 1
ATOM 704 O O . GLN A 1 91 ? -21.293 -8.436 13.356 1.00 58.19 91 GLN A O 1
ATOM 709 N N . SER A 1 92 ? -20.935 -6.322 14.038 1.00 64.44 92 SER A N 1
ATOM 710 C CA . SER A 1 92 ? -22.021 -5.774 13.239 1.00 64.44 92 SER A CA 1
ATOM 711 C C . SER A 1 92 ? -21.740 -6.098 11.769 1.00 64.44 92 SER A C 1
ATOM 713 O O . SER A 1 92 ? -20.581 -6.119 11.347 1.00 64.44 92 SER A O 1
ATOM 715 N N . SER A 1 93 ? -22.778 -6.370 10.973 1.00 69.69 93 SER A N 1
ATOM 716 C CA . SER A 1 93 ? -22.612 -6.719 9.550 1.00 69.69 93 SER A CA 1
ATOM 717 C C . SER A 1 93 ? -21.743 -5.705 8.793 1.00 69.69 93 SER A C 1
ATOM 719 O O . SER A 1 93 ? -21.038 -6.070 7.857 1.00 69.69 93 SER A O 1
ATOM 721 N N . ASN A 1 94 ? -21.746 -4.446 9.243 1.00 72.69 94 ASN A N 1
ATOM 722 C CA . ASN A 1 94 ? -20.908 -3.372 8.719 1.00 72.69 94 ASN A CA 1
ATOM 723 C C . ASN A 1 94 ? -19.413 -3.597 8.990 1.00 72.69 94 ASN A C 1
ATOM 725 O O . ASN A 1 94 ? -18.605 -3.397 8.089 1.00 72.69 94 ASN A O 1
ATOM 729 N N . GLN A 1 95 ? -19.028 -4.051 10.188 1.00 77.94 95 GLN A N 1
ATOM 730 C CA . GLN A 1 95 ? -17.628 -4.383 10.471 1.00 77.94 95 GLN A CA 1
ATOM 731 C C . GLN A 1 95 ? -17.162 -5.620 9.704 1.00 77.94 95 GLN A C 1
ATOM 733 O O . GLN A 1 95 ? -16.043 -5.629 9.198 1.00 77.94 95 GLN A O 1
ATOM 738 N N . LEU A 1 96 ? -18.025 -6.630 9.552 1.00 83.56 96 LEU A N 1
ATOM 739 C CA . LEU A 1 96 ? -17.711 -7.804 8.734 1.00 83.56 96 LEU A CA 1
ATOM 740 C C . LEU A 1 96 ? -17.465 -7.412 7.264 1.00 83.56 96 LEU A C 1
ATOM 742 O O . LEU A 1 96 ? -16.521 -7.894 6.639 1.00 83.56 96 LEU A O 1
ATOM 746 N N . GLY A 1 97 ? -18.273 -6.487 6.733 1.00 86.50 97 GLY A N 1
ATOM 747 C CA . GLY A 1 97 ? -18.100 -5.941 5.386 1.00 86.50 97 GLY A CA 1
ATOM 748 C C . GLY A 1 97 ? -16.775 -5.196 5.199 1.00 86.50 97 GLY A C 1
ATOM 749 O O . GLY A 1 97 ? -16.101 -5.402 4.191 1.00 86.50 97 GLY A O 1
ATOM 750 N N . LEU A 1 98 ? -16.360 -4.385 6.179 1.00 88.56 98 LEU A N 1
ATOM 751 C CA . LEU A 1 98 ? -15.075 -3.672 6.140 1.00 88.56 98 LEU A CA 1
ATOM 752 C C . LEU A 1 98 ? -13.874 -4.624 6.186 1.00 88.56 98 LEU A C 1
ATOM 754 O O . LEU A 1 98 ? -12.912 -4.425 5.446 1.00 88.56 98 LEU A O 1
ATOM 758 N N . ILE A 1 99 ? -13.944 -5.685 6.998 1.00 89.12 99 ILE A N 1
ATOM 759 C CA . ILE A 1 99 ? -12.901 -6.721 7.048 1.00 89.12 99 ILE A CA 1
ATOM 760 C C . ILE A 1 99 ? -12.767 -7.395 5.679 1.00 89.12 99 ILE A C 1
ATOM 762 O O . ILE A 1 99 ? -11.665 -7.487 5.148 1.00 89.12 99 ILE A O 1
ATOM 766 N N . GLN A 1 100 ? -13.884 -7.778 5.055 1.00 89.81 100 GLN A N 1
ATOM 767 C CA . GLN A 1 100 ? -13.855 -8.410 3.736 1.00 89.81 100 GLN A CA 1
ATOM 768 C C . GLN A 1 100 ? -13.287 -7.483 2.651 1.00 89.81 100 GLN A C 1
ATOM 770 O O . GLN A 1 100 ? -12.566 -7.934 1.762 1.00 89.81 100 GLN A O 1
ATOM 775 N N . GLN A 1 101 ? -13.605 -6.188 2.702 1.00 90.25 101 GLN A N 1
ATOM 776 C CA . GLN A 1 101 ? -13.044 -5.209 1.770 1.00 90.25 101 GLN A CA 1
ATOM 777 C C . GLN A 1 101 ? -11.535 -5.033 1.965 1.00 90.25 101 GLN A C 1
ATOM 779 O O . GLN A 1 101 ? -10.804 -4.958 0.980 1.00 90.25 101 GLN A O 1
ATOM 784 N N . ARG A 1 102 ? -11.058 -5.019 3.213 1.00 91.25 102 ARG A N 1
ATOM 785 C CA . ARG A 1 102 ? -9.626 -4.996 3.528 1.00 91.25 102 ARG A CA 1
ATOM 786 C C . ARG A 1 102 ? -8.916 -6.263 3.043 1.00 91.25 102 ARG A C 1
ATOM 788 O O . ARG A 1 102 ? -7.831 -6.171 2.485 1.00 91.25 102 ARG A O 1
ATOM 795 N N . ASP A 1 103 ? -9.522 -7.433 3.204 1.00 92.75 103 ASP A N 1
ATOM 796 C CA . ASP A 1 103 ? -8.907 -8.686 2.753 1.00 92.75 103 ASP A CA 1
ATOM 797 C C . ASP A 1 103 ? -8.784 -8.728 1.219 1.00 92.75 103 ASP A C 1
ATOM 799 O O . ASP A 1 103 ? -7.738 -9.105 0.693 1.00 92.75 103 ASP A O 1
ATOM 803 N N . ARG A 1 104 ? -9.803 -8.243 0.491 1.00 92.19 104 ARG A N 1
ATOM 804 C CA . ARG A 1 104 ? -9.718 -8.065 -0.971 1.00 92.19 104 ARG A CA 1
ATOM 805 C C . ARG A 1 104 ? -8.640 -7.066 -1.372 1.00 92.19 104 ARG A C 1
ATOM 807 O O . ARG A 1 104 ? -7.916 -7.314 -2.323 1.00 92.19 104 ARG A O 1
ATOM 814 N N . LEU A 1 105 ? -8.523 -5.960 -0.638 1.00 92.81 105 LEU A N 1
ATOM 815 C CA . LEU A 1 105 ? -7.472 -4.977 -0.866 1.00 92.81 105 LEU A CA 1
ATOM 816 C C . LEU A 1 105 ? -6.086 -5.639 -0.793 1.00 92.81 105 LEU A C 1
ATOM 818 O O . LEU A 1 105 ? -5.270 -5.426 -1.682 1.00 92.81 105 LEU A O 1
ATOM 822 N N . TYR A 1 106 ? -5.824 -6.474 0.217 1.00 92.19 106 TYR A N 1
ATOM 823 C CA . TYR A 1 106 ? -4.545 -7.189 0.324 1.00 92.19 106 TYR A CA 1
ATOM 824 C C . TYR A 1 106 ? -4.304 -8.177 -0.814 1.00 92.19 106 TYR A C 1
ATOM 826 O O . TYR A 1 106 ? -3.172 -8.289 -1.278 1.00 92.19 106 TYR A O 1
ATOM 834 N N . GLN A 1 107 ? -5.350 -8.844 -1.292 1.00 92.69 107 GLN A N 1
ATOM 835 C CA . GLN A 1 107 ? -5.245 -9.739 -2.438 1.00 92.69 107 GLN A CA 1
ATOM 836 C C . GLN A 1 107 ? -4.902 -8.978 -3.732 1.00 92.69 107 GLN A C 1
ATOM 838 O O . GLN A 1 107 ? -3.996 -9.388 -4.453 1.00 92.69 107 GLN A O 1
ATOM 843 N N . ASP A 1 108 ? -5.552 -7.833 -3.980 1.00 91.44 108 ASP A N 1
ATOM 844 C CA . ASP A 1 108 ? -5.240 -6.949 -5.115 1.00 91.44 108 ASP A CA 1
ATOM 845 C C . ASP A 1 108 ? -3.767 -6.461 -5.036 1.00 91.44 108 ASP A C 1
ATOM 847 O O . ASP A 1 108 ? -3.055 -6.401 -6.040 1.00 91.44 108 ASP A O 1
ATOM 851 N N . PHE A 1 109 ? -3.272 -6.148 -3.828 1.00 89.00 109 PHE A N 1
ATOM 852 C CA . PHE A 1 109 ? -1.864 -5.790 -3.602 1.00 89.00 109 PHE A CA 1
ATOM 853 C C . PHE A 1 109 ? -0.900 -6.938 -3.909 1.00 89.00 109 PHE A C 1
ATOM 855 O O . PHE A 1 109 ? 0.159 -6.705 -4.498 1.00 89.00 109 PHE A O 1
ATOM 862 N N . GLU A 1 110 ? -1.241 -8.160 -3.501 1.00 90.75 110 GLU A N 1
ATOM 863 C CA . GLU A 1 110 ? -0.425 -9.343 -3.760 1.00 90.75 110 GLU A CA 1
ATOM 864 C C . GLU A 1 110 ? -0.266 -9.566 -5.265 1.00 90.75 110 GLU A C 1
ATOM 866 O O . GLU A 1 110 ? 0.859 -9.729 -5.735 1.00 90.75 110 GLU A O 1
ATOM 871 N N . GLU A 1 111 ? -1.352 -9.457 -6.032 1.00 90.31 111 GLU A N 1
ATOM 872 C CA . GLU A 1 111 ? -1.330 -9.597 -7.490 1.00 90.31 111 GLU A CA 1
ATOM 873 C C . GLU A 1 111 ? -0.392 -8.579 -8.160 1.00 90.31 111 GLU A C 1
ATOM 875 O O . GLU A 1 111 ? 0.455 -8.958 -8.974 1.00 90.31 111 GLU A O 1
ATOM 880 N N . ILE A 1 112 ? -0.468 -7.304 -7.760 1.00 88.75 112 ILE A N 1
ATOM 881 C CA . ILE A 1 112 ? 0.419 -6.241 -8.265 1.00 88.75 112 ILE A CA 1
ATOM 882 C C . ILE A 1 112 ? 1.876 -6.507 -7.875 1.00 88.75 112 ILE A C 1
ATOM 884 O O . ILE A 1 112 ? 2.795 -6.348 -8.681 1.00 88.75 112 ILE A O 1
ATOM 888 N N . SER A 1 113 ? 2.113 -6.905 -6.626 1.00 86.75 113 SER A N 1
ATOM 889 C CA . SER A 1 113 ? 3.465 -7.196 -6.149 1.00 86.75 113 SER A CA 1
ATOM 890 C C . SER A 1 113 ? 4.066 -8.407 -6.871 1.00 86.75 113 SER A C 1
ATOM 892 O O . SER A 1 113 ? 5.243 -8.394 -7.236 1.00 86.75 113 SER A O 1
ATOM 894 N N . HIS A 1 114 ? 3.244 -9.415 -7.162 1.00 89.31 114 HIS A N 1
ATOM 895 C CA . HIS A 1 114 ? 3.628 -10.601 -7.907 1.00 89.31 114 HIS A CA 1
ATOM 896 C C . HIS A 1 114 ? 3.934 -10.262 -9.368 1.00 89.31 114 HIS A C 1
ATOM 898 O O . HIS A 1 114 ? 4.976 -10.681 -9.873 1.00 89.31 114 HIS A O 1
ATOM 904 N N . SER A 1 115 ? 3.089 -9.463 -10.036 1.00 87.06 115 SER A N 1
ATOM 905 C CA . SER A 1 115 ? 3.343 -9.023 -11.414 1.00 87.06 115 SER A CA 1
ATOM 906 C C . SER A 1 115 ? 4.691 -8.304 -11.504 1.00 87.06 115 SER A C 1
ATOM 908 O O . SER A 1 115 ? 5.516 -8.632 -12.356 1.00 87.06 115 SER A O 1
ATOM 910 N N . LEU A 1 116 ? 4.968 -7.409 -10.553 1.00 86.69 116 LEU A N 1
ATOM 911 C CA . LEU A 1 116 ? 6.244 -6.703 -10.462 1.00 86.69 116 LEU A CA 1
ATOM 912 C C . LEU A 1 116 ? 7.420 -7.643 -10.197 1.00 86.69 116 LEU A C 1
ATOM 914 O O . LEU A 1 116 ? 8.469 -7.499 -10.825 1.00 86.69 116 LEU A O 1
ATOM 918 N N . SER A 1 117 ? 7.243 -8.641 -9.331 1.00 86.69 117 SER A N 1
ATOM 919 C CA . SER A 1 117 ? 8.281 -9.632 -9.035 1.00 86.69 117 SER A CA 1
ATOM 920 C C . SER A 1 117 ? 8.657 -10.491 -10.244 1.00 86.69 117 SER A C 1
ATOM 922 O O . SER A 1 117 ? 9.797 -10.948 -10.321 1.00 86.69 117 SER A O 1
ATOM 924 N N . VAL A 1 118 ? 7.736 -10.718 -11.186 1.00 90.50 118 VAL A N 1
ATOM 925 C CA . VAL A 1 118 ? 8.023 -11.431 -12.445 1.00 90.50 118 VAL A CA 1
ATOM 926 C C . VAL A 1 118 ? 8.446 -10.489 -13.581 1.00 90.50 118 VAL A C 1
ATOM 928 O O . VAL A 1 118 ? 8.565 -10.917 -14.728 1.00 90.50 118 VAL A O 1
ATOM 931 N N . GLY A 1 119 ? 8.681 -9.206 -13.279 1.00 85.62 119 GLY A N 1
ATOM 932 C CA . GLY A 1 119 ? 9.103 -8.186 -14.241 1.00 85.62 119 GLY A CA 1
ATOM 933 C C . GLY A 1 119 ? 7.979 -7.645 -15.129 1.00 85.62 119 GLY A C 1
ATOM 934 O O . GLY A 1 119 ? 8.260 -6.959 -16.111 1.00 85.62 119 GLY A O 1
ATOM 935 N N . GLN A 1 120 ? 6.716 -7.942 -14.813 1.00 87.12 120 GLN A N 1
ATOM 936 C CA . GLN A 1 120 ? 5.554 -7.387 -15.504 1.00 87.12 120 GLN A CA 1
ATOM 937 C C . GLN A 1 120 ? 5.093 -6.093 -14.840 1.00 87.12 120 GLN A C 1
ATOM 939 O O . GLN A 1 120 ? 4.899 -6.002 -13.627 1.00 87.12 120 GLN A O 1
ATOM 944 N N . GLN A 1 121 ? 4.879 -5.079 -15.670 1.00 88.00 121 GLN A N 1
ATOM 945 C CA . GLN A 1 121 ? 4.378 -3.798 -15.214 1.00 88.00 121 GLN A CA 1
ATOM 946 C C . GLN A 1 121 ? 2.868 -3.899 -14.934 1.00 88.00 121 GLN A C 1
ATOM 948 O O . GLN A 1 121 ? 2.120 -4.291 -15.833 1.00 88.00 121 GLN A O 1
ATOM 953 N 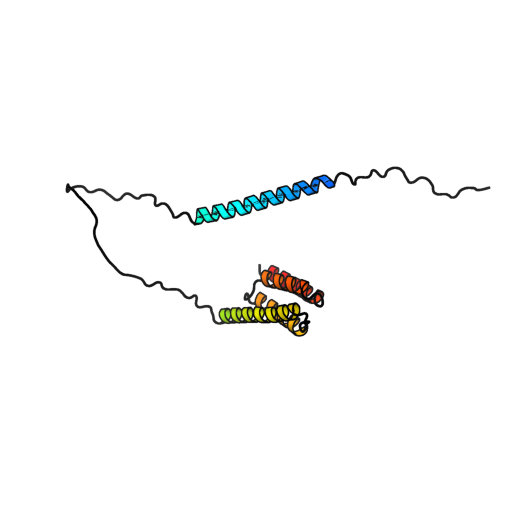N . PRO A 1 122 ? 2.407 -3.554 -13.721 1.00 87.44 122 PRO A N 1
ATOM 954 C CA . PRO A 1 122 ? 0.994 -3.573 -13.379 1.00 87.44 122 PRO A CA 1
ATOM 955 C C . PRO A 1 122 ? 0.255 -2.468 -14.135 1.00 87.44 122 PRO A C 1
ATOM 957 O O . PRO A 1 122 ? 0.828 -1.428 -14.479 1.00 87.44 122 PRO A O 1
ATOM 960 N N . ASP A 1 123 ? -1.038 -2.674 -14.364 1.00 90.12 123 ASP A N 1
ATOM 961 C CA . ASP A 1 123 ? -1.898 -1.639 -14.925 1.00 90.12 123 ASP A CA 1
ATOM 962 C C . ASP A 1 123 ? -2.032 -0.484 -13.928 1.00 90.12 123 ASP A C 1
ATOM 964 O O . ASP A 1 123 ? -2.602 -0.623 -12.845 1.00 90.12 123 ASP A O 1
ATOM 968 N N . PHE A 1 124 ? -1.527 0.685 -14.311 1.00 89.50 124 PHE A N 1
ATOM 969 C CA . PHE A 1 124 ? -1.558 1.877 -13.472 1.00 89.50 124 PHE A CA 1
ATOM 970 C C . PHE A 1 124 ? -2.968 2.299 -13.069 1.00 89.50 124 PHE A C 1
ATOM 972 O O . PHE A 1 124 ? -3.137 2.844 -11.983 1.00 89.50 124 PHE A O 1
ATOM 979 N N . ARG A 1 125 ? -3.986 2.023 -13.894 1.00 89.94 125 ARG A N 1
ATOM 980 C CA . ARG A 1 125 ? -5.379 2.313 -13.529 1.00 89.94 125 ARG A CA 1
ATOM 981 C C . ARG A 1 125 ? -5.819 1.462 -12.344 1.00 89.94 125 ARG A C 1
ATOM 983 O O . ARG A 1 125 ? -6.415 1.987 -11.412 1.00 89.94 125 ARG A O 1
ATOM 990 N N . GLN A 1 126 ? -5.451 0.183 -12.346 1.00 90.00 126 GLN A N 1
ATOM 991 C CA . GLN A 1 126 ? -5.771 -0.741 -11.258 1.00 90.00 126 GLN A CA 1
ATOM 992 C C . GLN A 1 126 ? -5.053 -0.350 -9.968 1.00 90.00 126 GLN A C 1
ATOM 994 O O . GLN A 1 126 ? -5.656 -0.384 -8.898 1.00 90.00 126 GLN A O 1
ATOM 999 N N . VAL A 1 127 ? -3.796 0.095 -10.067 1.00 91.06 127 VAL A N 1
ATOM 1000 C CA . VAL A 1 127 ? -3.053 0.615 -8.911 1.00 91.06 127 VAL A CA 1
ATOM 1001 C C . VAL A 1 127 ? -3.720 1.883 -8.364 1.00 91.06 127 VAL A C 1
ATOM 1003 O O . VAL A 1 127 ? -3.920 1.986 -7.158 1.00 91.06 127 VAL A O 1
ATOM 1006 N N . SER A 1 128 ? -4.118 2.834 -9.214 1.00 90.06 128 SER A N 1
ATOM 1007 C CA . SER A 1 128 ? -4.826 4.046 -8.774 1.00 90.06 128 SER A CA 1
ATOM 1008 C C . SER A 1 128 ? -6.166 3.728 -8.101 1.00 90.06 128 SER A C 1
ATOM 1010 O O . SER A 1 128 ? -6.467 4.285 -7.044 1.00 90.06 128 SER A O 1
ATOM 1012 N N . ASP A 1 129 ? -6.949 2.808 -8.667 1.00 92.44 129 ASP A N 1
ATOM 1013 C CA . ASP A 1 129 ? -8.217 2.365 -8.081 1.00 92.44 129 ASP A CA 1
ATOM 1014 C C . ASP A 1 129 ? -7.996 1.667 -6.732 1.00 92.44 129 ASP A C 1
ATOM 1016 O O . ASP A 1 129 ? -8.764 1.866 -5.787 1.00 92.44 129 ASP A O 1
ATOM 1020 N N . LEU A 1 130 ? -6.932 0.868 -6.616 1.00 92.69 130 LEU A N 1
ATOM 1021 C CA . LEU A 1 130 ? -6.549 0.207 -5.373 1.00 92.69 130 LEU A CA 1
ATOM 1022 C C . LEU A 1 130 ? -6.194 1.211 -4.274 1.00 92.69 130 LEU A C 1
ATOM 1024 O O . LEU A 1 130 ? -6.656 1.068 -3.140 1.00 92.69 130 LEU A O 1
ATOM 1028 N N . LEU A 1 131 ? -5.418 2.242 -4.611 1.00 93.44 131 LEU A N 1
ATOM 1029 C CA . LEU A 1 131 ? -5.101 3.337 -3.697 1.00 93.44 131 LEU A CA 1
ATOM 1030 C C . LEU A 1 131 ? -6.392 4.025 -3.222 1.00 93.44 131 LEU A C 1
ATOM 1032 O O . LEU A 1 131 ? -6.632 4.156 -2.023 1.00 93.44 131 LEU A O 1
ATOM 1036 N N . GLU A 1 132 ? -7.312 4.356 -4.130 1.00 93.62 132 GLU A N 1
ATOM 1037 C CA . GLU A 1 132 ? -8.573 4.995 -3.739 1.00 93.62 132 GLU A CA 1
ATOM 1038 C C . GLU A 1 132 ? -9.423 4.114 -2.802 1.00 93.62 132 GLU A C 1
ATOM 1040 O O . GLU A 1 132 ? -9.935 4.613 -1.792 1.00 93.62 132 GLU A O 1
ATOM 1045 N N . LYS A 1 133 ? -9.519 2.801 -3.068 1.00 92.62 133 LYS A N 1
ATOM 1046 C CA . LYS A 1 133 ? -10.165 1.833 -2.158 1.00 92.62 133 LYS A CA 1
ATOM 1047 C C . LYS A 1 133 ? -9.498 1.831 -0.779 1.00 92.62 133 LYS A C 1
ATOM 1049 O O . LYS A 1 133 ? -10.193 1.820 0.237 1.00 92.62 133 LYS A O 1
ATOM 1054 N N . GLN A 1 134 ? -8.165 1.876 -0.731 1.00 93.00 134 GLN A N 1
ATOM 1055 C CA . GLN A 1 134 ? -7.403 1.928 0.517 1.00 93.00 134 GLN A CA 1
ATOM 1056 C C . GLN A 1 134 ? -7.781 3.159 1.344 1.00 93.00 134 GLN A C 1
ATOM 1058 O O . GLN A 1 134 ? -8.136 3.031 2.515 1.00 93.00 134 GLN A O 1
ATOM 1063 N N . LYS A 1 135 ? -7.787 4.346 0.729 1.00 92.88 135 LYS A N 1
ATOM 1064 C CA . LYS A 1 135 ? -8.188 5.590 1.402 1.00 92.88 135 LYS A CA 1
ATOM 1065 C C . LYS A 1 135 ? -9.622 5.538 1.917 1.00 92.88 135 LYS A C 1
ATOM 1067 O O . LYS A 1 135 ? -9.890 6.026 3.014 1.00 92.88 135 LYS A O 1
ATOM 1072 N N . GLN A 1 136 ? -10.552 4.961 1.159 1.00 92.19 136 GLN A N 1
ATOM 1073 C CA . GLN A 1 136 ? -11.932 4.788 1.623 1.00 92.19 136 GLN A CA 1
ATOM 1074 C C . GLN A 1 136 ? -12.006 3.875 2.849 1.00 92.19 136 GLN A C 1
ATOM 1076 O O . GLN A 1 136 ? -12.695 4.210 3.810 1.00 92.19 136 GLN A O 1
ATOM 1081 N N . LEU A 1 137 ? -11.251 2.774 2.863 1.00 90.75 137 LEU A 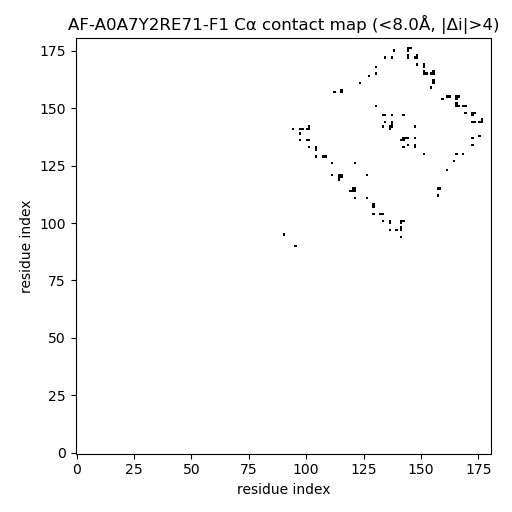N 1
ATOM 1082 C CA . LEU A 1 137 ? -11.177 1.893 4.027 1.00 90.75 137 LEU A CA 1
ATOM 1083 C C . LEU A 1 137 ? -10.603 2.591 5.256 1.00 90.75 137 LEU A C 1
ATOM 1085 O O . LEU A 1 137 ? -11.113 2.374 6.352 1.00 90.75 137 LEU A O 1
ATOM 1089 N N . VAL A 1 138 ? -9.616 3.471 5.082 1.00 91.69 138 VAL A N 1
ATOM 1090 C CA . VAL A 1 138 ? -9.096 4.290 6.185 1.00 91.69 138 VAL A CA 1
ATOM 1091 C C . VAL A 1 138 ? -10.168 5.237 6.722 1.00 91.69 138 VAL A C 1
ATOM 1093 O O . VAL A 1 138 ? -10.404 5.273 7.926 1.00 91.69 138 VAL A O 1
ATOM 1096 N N . LYS A 1 139 ? -10.901 5.934 5.842 1.00 89.50 139 LYS A N 1
ATOM 1097 C CA . LYS A 1 139 ? -12.012 6.819 6.250 1.00 89.50 139 LYS A CA 1
ATOM 1098 C C . LYS A 1 139 ? -13.100 6.089 7.035 1.00 89.50 139 LYS A C 1
ATOM 1100 O O . LYS A 1 139 ? -13.717 6.677 7.916 1.00 89.50 139 LYS A O 1
ATOM 1105 N N . LEU A 1 140 ? -13.360 4.831 6.690 1.00 88.19 140 LEU A N 1
ATOM 1106 C CA . LEU A 1 140 ? -14.380 4.000 7.327 1.00 88.19 140 LEU A CA 1
ATOM 1107 C C . LEU A 1 140 ? -13.860 3.244 8.563 1.00 88.19 140 LEU A C 1
ATOM 1109 O O . LEU A 1 140 ? -14.621 2.498 9.177 1.00 88.19 140 LEU A O 1
ATOM 1113 N N . GLY A 1 141 ? -12.581 3.401 8.927 1.00 85.56 141 GLY A N 1
ATOM 1114 C CA . GLY A 1 141 ? -11.952 2.681 10.038 1.00 85.56 141 GLY A CA 1
ATOM 1115 C C . GLY A 1 141 ? -11.730 1.184 9.778 1.00 85.56 141 GLY A C 1
ATOM 1116 O O . GLY A 1 141 ? -11.498 0.425 10.714 1.00 85.56 141 GLY A O 1
ATOM 1117 N N . GLY A 1 142 ? -11.816 0.741 8.520 1.00 85.81 142 GLY A N 1
ATOM 1118 C CA . GLY A 1 142 ? -11.509 -0.630 8.095 1.00 85.81 142 GLY A CA 1
ATOM 1119 C C . GLY A 1 142 ? -10.010 -0.902 7.911 1.00 85.81 142 GLY A C 1
ATOM 1120 O O . GLY A 1 142 ? -9.603 -2.060 7.827 1.00 85.81 142 GLY A O 1
ATOM 1121 N N . LEU A 1 143 ? -9.191 0.153 7.858 1.00 89.25 143 LEU A N 1
ATOM 1122 C CA . LEU A 1 143 ? -7.733 0.096 7.766 1.00 89.25 143 LEU A CA 1
ATOM 1123 C C . LEU A 1 143 ? -7.112 1.273 8.536 1.00 89.25 143 LEU A C 1
ATOM 1125 O O . LEU A 1 143 ? -7.657 2.372 8.520 1.00 89.25 143 LEU A O 1
ATOM 1129 N N . SER A 1 144 ? -5.971 1.067 9.195 1.00 90.31 144 SER A N 1
ATOM 1130 C CA . SER A 1 144 ? -5.223 2.167 9.816 1.00 90.31 144 SER A CA 1
ATOM 1131 C C . SER A 1 144 ? -4.568 3.050 8.751 1.00 90.31 144 SER A C 1
ATOM 1133 O O . SER A 1 144 ? -4.016 2.544 7.771 1.00 90.31 144 SER A O 1
ATOM 1135 N N . ALA A 1 145 ? -4.565 4.369 8.958 1.00 91.06 145 ALA A N 1
ATOM 1136 C CA . ALA A 1 145 ? -3.862 5.296 8.071 1.00 91.06 145 ALA A CA 1
ATOM 1137 C C . ALA A 1 145 ? -2.359 4.979 7.987 1.00 91.06 145 ALA A C 1
ATOM 1139 O O . ALA A 1 145 ? -1.782 5.018 6.904 1.00 91.06 145 ALA A O 1
ATOM 1140 N N . ASN A 1 146 ? -1.739 4.583 9.102 1.00 91.44 146 ASN A N 1
ATOM 1141 C CA . ASN A 1 146 ? -0.318 4.240 9.137 1.00 91.44 146 ASN A CA 1
ATOM 1142 C C . ASN A 1 146 ? -0.001 2.961 8.340 1.00 91.44 146 ASN A C 1
ATOM 1144 O O . ASN A 1 146 ? 1.024 2.887 7.658 1.00 91.44 146 ASN A O 1
ATOM 1148 N N . ASP A 1 147 ? -0.905 1.976 8.368 1.00 90.19 147 ASP A N 1
ATOM 1149 C CA . ASP A 1 147 ? -0.771 0.767 7.550 1.00 90.19 147 ASP A CA 1
ATOM 1150 C C . ASP A 1 147 ? -0.872 1.137 6.066 1.00 90.19 147 ASP A C 1
ATOM 1152 O O . ASP A 1 147 ? -0.007 0.771 5.272 1.00 90.19 147 ASP A O 1
ATOM 1156 N N . ALA A 1 148 ? -1.875 1.942 5.698 1.00 92.06 148 ALA A N 1
ATOM 1157 C CA . ALA A 1 148 ? -2.062 2.428 4.332 1.00 92.06 148 ALA A CA 1
ATOM 1158 C C . ALA A 1 148 ? -0.839 3.200 3.800 1.00 92.06 148 ALA A C 1
ATOM 1160 O O . ALA A 1 148 ? -0.363 2.934 2.693 1.00 92.06 148 ALA A O 1
ATOM 1161 N N . ILE A 1 149 ? -0.273 4.101 4.610 1.00 93.38 149 ILE A N 1
ATOM 1162 C CA . ILE A 1 149 ? 0.949 4.844 4.273 1.00 93.38 149 ILE A CA 1
ATOM 1163 C C . ILE A 1 149 ? 2.128 3.888 4.065 1.00 93.38 149 ILE A C 1
ATOM 1165 O O . ILE A 1 149 ? 2.866 4.034 3.090 1.00 93.38 149 ILE A O 1
ATOM 1169 N N . SER A 1 150 ? 2.285 2.880 4.926 1.00 92.38 150 SER A N 1
ATOM 1170 C CA . SER A 1 150 ? 3.357 1.884 4.802 1.00 92.38 150 SER A CA 1
ATOM 1171 C C . SER A 1 150 ? 3.265 1.114 3.478 1.00 92.38 150 SER A C 1
ATOM 1173 O O . SER A 1 150 ? 4.273 0.928 2.792 1.00 92.38 150 SER A O 1
ATOM 1175 N N . TYR A 1 151 ? 2.055 0.739 3.050 1.00 89.88 151 TYR A N 1
ATOM 1176 C CA . TYR A 1 151 ? 1.844 0.114 1.739 1.00 89.88 151 TYR A CA 1
ATOM 1177 C C . TYR A 1 151 ? 2.162 1.053 0.577 1.00 89.88 151 TYR A C 1
ATOM 1179 O O . TYR A 1 151 ? 2.797 0.638 -0.393 1.00 89.88 151 TYR A O 1
ATOM 1187 N N . CYS A 1 152 ? 1.773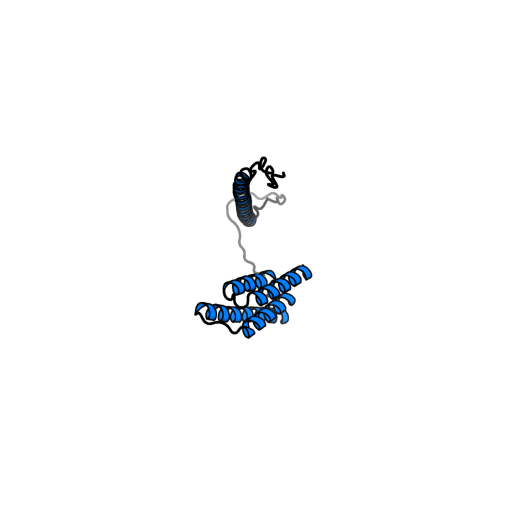 2.323 0.671 1.00 91.88 152 CYS A N 1
ATOM 1188 C CA . CYS A 1 152 ? 2.129 3.314 -0.339 1.00 91.88 152 CYS A CA 1
ATOM 1189 C C . CYS A 1 152 ? 3.655 3.482 -0.444 1.00 91.88 152 CYS A C 1
ATOM 1191 O O . CYS A 1 152 ? 4.200 3.541 -1.545 1.00 91.88 152 CYS A O 1
ATOM 1193 N N . GLN A 1 153 ? 4.373 3.498 0.683 1.00 92.94 153 GLN A N 1
ATOM 1194 C CA . GLN A 1 153 ? 5.837 3.563 0.690 1.00 92.94 153 GLN A CA 1
ATOM 1195 C C . GLN A 1 153 ? 6.473 2.344 0.014 1.00 92.94 153 GLN A C 1
ATOM 1197 O O . GLN A 1 153 ? 7.425 2.512 -0.748 1.00 92.94 153 GLN A O 1
ATOM 1202 N N . PHE A 1 154 ? 5.933 1.146 0.247 1.00 92.31 154 PHE A N 1
ATOM 1203 C CA . PHE A 1 154 ? 6.361 -0.067 -0.447 1.00 92.31 154 PHE A CA 1
ATOM 1204 C C . PHE A 1 154 ? 6.110 0.024 -1.957 1.00 92.31 154 PHE A C 1
ATOM 1206 O O . PHE A 1 154 ? 7.046 -0.147 -2.737 1.00 92.31 154 PHE A O 1
ATOM 1213 N N . LEU A 1 155 ? 4.889 0.379 -2.381 1.00 90.25 155 LEU A N 1
ATOM 1214 C CA . LEU A 1 155 ? 4.565 0.549 -3.801 1.00 90.25 155 LEU A CA 1
ATOM 1215 C C . LEU A 1 155 ? 5.491 1.553 -4.484 1.00 90.25 155 LEU A C 1
ATOM 1217 O O . LEU A 1 155 ? 5.925 1.316 -5.601 1.00 90.25 155 LEU A O 1
ATOM 1221 N N . ARG A 1 156 ? 5.850 2.646 -3.812 1.00 91.62 156 ARG A N 1
ATOM 1222 C CA . ARG A 1 156 ? 6.777 3.643 -4.357 1.00 91.62 156 ARG A CA 1
ATOM 1223 C C . ARG A 1 156 ? 8.165 3.066 -4.650 1.00 91.62 156 ARG A C 1
ATOM 1225 O O . ARG A 1 156 ? 8.803 3.476 -5.614 1.00 91.62 156 ARG A O 1
ATOM 1232 N N . GLN A 1 157 ? 8.628 2.116 -3.836 1.00 90.44 157 GLN A N 1
ATOM 1233 C CA . GLN A 1 157 ? 9.920 1.452 -4.032 1.00 90.44 157 GLN A CA 1
ATOM 1234 C C . GLN A 1 157 ? 9.893 0.478 -5.211 1.00 90.44 157 GLN A C 1
ATOM 1236 O O . GLN A 1 157 ? 10.865 0.405 -5.960 1.00 90.44 157 GLN A O 1
ATOM 1241 N N . ILE A 1 158 ? 8.793 -0.258 -5.380 1.00 89.25 158 ILE A N 1
ATOM 1242 C CA . ILE A 1 158 ? 8.684 -1.300 -6.412 1.00 89.25 158 ILE A CA 1
ATOM 1243 C C . ILE A 1 158 ? 8.057 -0.804 -7.724 1.00 89.25 158 ILE A C 1
ATOM 1245 O O . ILE A 1 158 ? 8.203 -1.452 -8.756 1.00 89.25 158 ILE A O 1
ATOM 1249 N N . LEU A 1 159 ? 7.391 0.354 -7.704 1.00 90.75 159 LEU A N 1
ATOM 1250 C CA . LEU A 1 159 ? 6.703 0.974 -8.837 1.00 90.75 159 LEU A CA 1
ATOM 1251 C C . LEU A 1 159 ? 7.045 2.475 -8.952 1.00 90.75 159 LEU A C 1
ATOM 1253 O O . LEU A 1 159 ? 6.170 3.337 -8.807 1.00 90.75 159 LEU A O 1
ATOM 1257 N N . PRO A 1 160 ? 8.304 2.828 -9.270 1.00 87.94 160 PRO A N 1
ATOM 1258 C CA . PRO A 1 160 ? 8.740 4.227 -9.329 1.00 87.94 160 PRO A CA 1
ATOM 1259 C C . PRO A 1 160 ? 8.022 5.044 -10.415 1.00 87.94 160 PRO A C 1
ATOM 1261 O O . PRO A 1 160 ? 7.938 6.265 -10.322 1.00 87.94 160 PRO A O 1
ATOM 1264 N N . ALA A 1 161 ? 7.447 4.392 -11.431 1.00 90.00 161 ALA A N 1
ATOM 1265 C CA . ALA A 1 161 ? 6.694 5.064 -12.491 1.00 90.00 161 ALA A CA 1
ATOM 1266 C C . ALA A 1 161 ? 5.439 5.808 -11.986 1.00 90.00 161 ALA A C 1
ATOM 1268 O O . ALA A 1 161 ? 4.976 6.738 -12.643 1.00 90.00 161 ALA A O 1
ATOM 1269 N N . MET A 1 162 ? 4.902 5.425 -10.822 1.00 91.81 162 MET A N 1
ATOM 1270 C CA . MET A 1 162 ? 3.747 6.072 -10.188 1.00 91.81 162 MET A CA 1
ATOM 1271 C C . MET A 1 162 ? 4.116 6.906 -8.952 1.00 91.81 162 MET A C 1
ATOM 1273 O O . MET A 1 162 ? 3.221 7.334 -8.224 1.00 91.81 162 MET A O 1
ATOM 1277 N N . ASP A 1 163 ? 5.406 7.178 -8.723 1.00 91.19 163 ASP A N 1
ATOM 1278 C CA . ASP A 1 163 ? 5.927 7.854 -7.525 1.00 91.19 163 ASP A CA 1
ATOM 1279 C C . ASP A 1 163 ? 5.132 9.110 -7.134 1.00 91.19 163 ASP A C 1
ATOM 1281 O O . ASP A 1 163 ? 4.661 9.224 -6.005 1.00 91.19 163 ASP A O 1
ATOM 1285 N N . GLN A 1 164 ? 4.896 10.009 -8.092 1.00 92.88 164 GLN A N 1
ATOM 1286 C CA . GLN A 1 164 ? 4.164 11.256 -7.859 1.00 92.88 164 GLN A CA 1
ATOM 1287 C C . GLN A 1 164 ? 2.727 11.018 -7.375 1.00 92.88 164 GLN A C 1
ATOM 1289 O O . GLN A 1 164 ? 2.282 11.668 -6.430 1.00 92.88 164 GLN A O 1
ATOM 1294 N N . GLN A 1 165 ? 2.005 10.078 -7.995 1.00 92.06 165 GLN A N 1
ATOM 1295 C CA . GLN A 1 165 ? 0.617 9.772 -7.630 1.00 92.06 165 GLN A CA 1
ATOM 1296 C C . GLN A 1 165 ? 0.544 9.107 -6.255 1.00 92.06 165 GLN A C 1
ATOM 1298 O O . GLN A 1 165 ? -0.280 9.480 -5.423 1.00 92.06 165 GLN A O 1
ATOM 1303 N N . ILE A 1 166 ? 1.452 8.166 -5.993 1.00 93.81 166 ILE A N 1
ATOM 1304 C CA . ILE A 1 166 ? 1.559 7.489 -4.701 1.00 93.81 166 ILE A CA 1
ATOM 1305 C C . ILE A 1 166 ? 1.901 8.503 -3.603 1.00 93.81 166 ILE A C 1
ATOM 1307 O O . ILE A 1 166 ? 1.294 8.489 -2.536 1.00 93.81 166 ILE A O 1
ATOM 1311 N N . ASN A 1 167 ? 2.818 9.436 -3.867 1.00 94.69 167 ASN A N 1
ATOM 1312 C CA . ASN A 1 167 ? 3.206 10.466 -2.907 1.00 94.69 167 ASN A CA 1
ATOM 1313 C C . ASN A 1 167 ? 2.057 11.438 -2.596 1.00 94.69 167 ASN A C 1
ATOM 1315 O O . ASN A 1 167 ? 1.837 11.781 -1.438 1.00 94.69 167 ASN A O 1
ATOM 1319 N N . GLN A 1 168 ? 1.279 11.840 -3.606 1.00 94.12 168 GLN A N 1
ATOM 1320 C CA . GLN A 1 168 ? 0.052 12.612 -3.382 1.00 94.12 168 GLN A CA 1
ATOM 1321 C C . GLN A 1 168 ? -0.944 11.851 -2.505 1.00 94.12 168 GLN A C 1
ATOM 1323 O O . GLN A 1 168 ? -1.600 12.451 -1.654 1.00 94.12 168 GLN A O 1
ATOM 1328 N N . HIS A 1 169 ? -1.043 10.537 -2.687 1.00 93.56 169 HIS A N 1
ATOM 1329 C CA . HIS A 1 169 ? -1.937 9.713 -1.892 1.00 93.56 169 HIS A CA 1
ATOM 1330 C C . HIS A 1 169 ? -1.492 9.581 -0.430 1.00 93.56 169 HIS A C 1
ATOM 1332 O O . HIS A 1 169 ? -2.323 9.700 0.466 1.00 93.56 169 HIS A O 1
ATOM 1338 N N . ILE A 1 170 ? -0.186 9.441 -0.178 1.00 92.56 170 ILE A N 1
ATOM 1339 C CA . ILE A 1 170 ? 0.389 9.456 1.178 1.00 92.56 170 ILE A CA 1
ATOM 1340 C C . ILE A 1 170 ? 0.010 10.749 1.906 1.00 92.56 170 ILE A C 1
ATOM 1342 O O . ILE A 1 170 ? -0.526 10.686 3.008 1.00 92.56 170 ILE A O 1
ATOM 1346 N N . LEU A 1 171 ? 0.185 11.909 1.262 1.00 94.38 171 LEU A N 1
ATOM 1347 C CA . LEU A 1 171 ? -0.176 13.202 1.856 1.00 94.38 171 LEU A CA 1
ATOM 1348 C C . LEU A 1 171 ? -1.670 13.283 2.217 1.00 94.38 171 LEU A C 1
ATOM 1350 O O . LEU A 1 171 ? -2.034 13.850 3.244 1.00 94.38 171 LEU A O 1
ATOM 1354 N N . GLN A 1 172 ? -2.551 12.709 1.390 1.00 93.75 172 GLN A N 1
ATOM 1355 C CA . GLN A 1 172 ? -3.987 12.646 1.691 1.00 93.75 172 GLN A CA 1
ATOM 1356 C C . GLN A 1 172 ? -4.290 11.755 2.903 1.00 93.75 172 GLN A C 1
ATOM 1358 O O . GLN A 1 172 ? -5.199 12.063 3.673 1.00 93.75 172 GLN A O 1
ATOM 1363 N N . LEU A 1 173 ? -3.560 10.649 3.060 1.00 93.12 173 LEU A N 1
ATOM 1364 C CA . LEU A 1 173 ? -3.712 9.731 4.188 1.00 93.12 173 LEU A CA 1
ATOM 1365 C C . LEU A 1 173 ? -3.187 10.342 5.495 1.00 93.12 173 LEU A C 1
ATOM 1367 O O . LEU A 1 173 ? -3.845 10.205 6.521 1.00 93.12 173 LEU A O 1
ATOM 1371 N N . GLU A 1 174 ? -2.068 11.068 5.453 1.00 93.00 174 GLU A N 1
ATOM 1372 C CA . GLU A 1 174 ? -1.522 11.809 6.603 1.00 93.00 174 GLU A CA 1
ATOM 1373 C C . GLU A 1 174 ? -2.493 12.897 7.082 1.00 93.00 174 GLU A C 1
ATOM 1375 O O . GLU A 1 174 ? -2.793 13.004 8.268 1.00 93.00 174 GLU A O 1
ATOM 1380 N N . GLN A 1 175 ? -3.070 13.662 6.150 1.00 91.81 175 GLN A N 1
ATOM 1381 C CA . GLN A 1 175 ? -4.097 14.655 6.483 1.00 91.81 175 GLN A CA 1
ATOM 1382 C C . GLN A 1 175 ? -5.339 14.020 7.118 1.00 91.81 175 GLN A C 1
ATOM 1384 O O . GLN A 1 175 ? -5.945 14.612 8.009 1.00 91.81 175 GLN A O 1
ATOM 1389 N N . LEU A 1 176 ? -5.731 12.831 6.653 1.00 89.56 176 LEU A N 1
ATOM 1390 C CA . LEU A 1 176 ? -6.872 12.107 7.203 1.00 89.56 176 LEU A CA 1
ATOM 1391 C C . LEU A 1 176 ? -6.590 11.592 8.621 1.00 89.56 176 LEU A C 1
ATOM 1393 O O . LEU A 1 176 ? -7.457 11.710 9.482 1.00 89.56 176 LEU A O 1
ATOM 1397 N N . GLU A 1 177 ? -5.391 11.065 8.870 1.00 87.81 177 GLU A N 1
ATOM 1398 C CA . GLU A 1 177 ? -4.947 10.634 10.201 1.00 87.81 177 GLU A CA 1
ATOM 1399 C C . GLU A 1 177 ? -5.030 11.796 11.197 1.00 87.81 177 GLU A C 1
ATOM 1401 O O . GLU A 1 177 ? -5.748 11.707 12.190 1.00 87.81 177 GLU A O 1
ATOM 1406 N N . HIS A 1 178 ? -4.435 12.940 10.853 1.00 85.19 178 HIS A N 1
ATOM 1407 C CA . HIS A 1 178 ? -4.466 14.141 11.688 1.00 85.19 178 HIS A CA 1
ATOM 1408 C C . HIS A 1 178 ? -5.867 14.735 11.901 1.00 85.19 178 HIS A C 1
ATOM 1410 O O . HIS A 1 178 ? -6.089 15.427 12.888 1.00 85.19 178 HIS A O 1
ATOM 1416 N N . ALA A 1 179 ? -6.812 14.503 10.986 1.00 80.69 179 ALA A N 1
ATOM 1417 C CA . ALA A 1 179 ? -8.194 14.964 11.132 1.00 80.69 179 ALA A CA 1
ATOM 1418 C C . ALA A 1 179 ? -9.059 14.041 12.011 1.00 80.69 179 ALA A C 1
ATOM 1420 O O . ALA A 1 179 ? -10.179 14.417 12.361 1.00 80.69 179 ALA A O 1
ATOM 1421 N N . THR A 1 180 ? -8.581 12.830 12.310 1.00 69.56 180 THR A N 1
ATOM 1422 C CA . THR A 1 180 ? -9.337 11.797 13.042 1.00 69.56 180 THR A CA 1
ATOM 1423 C C . THR A 1 180 ? -8.720 11.396 14.389 1.00 69.56 180 THR A C 1
ATOM 1425 O O . THR A 1 180 ? -9.407 10.718 15.156 1.00 69.56 180 THR A O 1
ATOM 1428 N N . SER A 1 181 ? -7.485 11.834 14.682 1.00 58.44 181 SER A N 1
ATOM 1429 C CA . SER A 1 181 ? -6.830 11.813 16.010 1.00 58.44 181 SER A CA 1
ATOM 1430 C C . SER A 1 181 ? -7.358 12.918 16.929 1.00 58.44 181 SER A C 1
ATOM 1432 O O . SER A 1 181 ? -7.505 12.646 18.142 1.00 58.44 181 SER A O 1
#

pLDDT: mean 71.54, std 21.88, range [30.16, 94.69]

Solvent-accessible surface area (backbone atoms only — not comparable to full-atom values): 11667 Å² total; per-residue (Å²): 135,83,84,86,94,72,98,76,90,89,82,89,81,81,80,82,74,87,82,65,73,82,69,60,64,64,57,52,58,54,52,51,51,52,52,52,51,50,52,55,51,51,52,56,50,49,51,56,58,72,68,51,76,81,78,84,79,87,80,90,77,83,91,85,86,88,81,90,84,87,89,84,85,80,83,87,83,88,80,90,88,80,79,84,80,76,74,69,76,80,66,50,72,66,56,55,51,33,49,53,52,45,54,49,52,54,51,57,49,48,53,45,52,50,34,44,74,74,73,39,82,62,62,64,66,59,52,53,53,49,51,53,52,51,54,52,31,32,77,71,69,44,39,56,45,68,57,53,41,51,51,41,56,50,47,37,72,77,39,60,93,46,33,71,63,42,52,56,49,40,56,53,38,54,55,49,44,69,74,72,112